Protein AF-A0A7C7JCD6-F1 (afdb_monomer_lite)

Sequence (343 aa):
MKKQLLTSIVITLILSVTLQAQTFTGSYQLTGVNVVYTNIARLTDSPDDSIAQYTLDAHWPSAASSAFSATLAGWAPGDTIAVIATPDILLTPFGLNYVGIDLNLGLNQEDGQMLIPGVEGTSSTYPTTNTEDCSTFAVVAPVTDNADITYSTTSNSYNSDAGTFTWGFGMSQSDVFDWFDAPDDWEDPTASATNYGILTGFFNDDNTGFDEMELIWHAVDGQDSDSGIDAAGLLNRHLGITLAFSDTVTVAALAAQGIPVNVGTYPILGGTGVDLDGDGEPDGVFDTDWGYYFDPVGADGIPFWLQPGADDSPFQFTGHYFTYNGLAAISAIMTAAGDDADG

Secondary structure (DSSP, 8-state):
----------------S--------EEEE------EEEEE-----SGGGGG--SEEEEEES-GGG-SEEEEEEE--TT-EEEEEE--GGGGSHHHHHHHT-B-EEEEETTTTEEEE-EETTEEEEEEEEEEETTEEEEEEEEE-EEEEEEEEEEEEEEETTTTEEEEEEEEES-SSS--BB--S-SSSGGGT-SSEEEEEEEEPTTSSSEEEEEEEEE--SBTTTTBSB-TTS-B--------EEEESSHHHHHHHTT------SSPEET---B-SSSSSS-BTEEEES--EE--SSTTTTS-TTTSTTS--STTTTT-----HHHHHHHHHHHHHHHHHH--

Foldseek 3Di:
DDDDDDPDPPPPPPPPPPPQPPDPFDKDKDFADKDKDFDFAADDDDPLCPVDDQFDKDAPPDPVDGPDIDTLDGHDGGDGDDIDMDDPLRGGNVSCVVQVAIWMWGDDQPVQKIWGDDDVPDFHWDWDWDADPLAIDIDIDGDTWIKGKDWDPQAWDQDPVQQKIKIWIFIGRTPPFWGAGRANHPVCRVVGTQKTKMKMFHADPVNNGGPDIDMDIDDDAWPNRVHQADPVGHRNDGHRDQWAKWFQPVQVVCVVVVNPADRDDWIEGSDLADDPPPPPHHPGIDIHNDGFHDDQQADVRRGCSVPPPPCRDPCPPPSDTPDVVNSVVVSVVVVVVVVVVVD

Radius of gyration: 29.88 Å; chains: 1; bounding box: 89×47×110 Å

Structure (mmCIF, N/CA/C/O backbone):
data_AF-A0A7C7JCD6-F1
#
_entry.id   AF-A0A7C7JCD6-F1
#
loop_
_atom_site.group_PDB
_atom_site.id
_atom_site.type_symbol
_atom_site.label_atom_id
_atom_site.label_alt_id
_atom_site.label_comp_id
_atom_site.label_asym_id
_atom_site.label_entity_id
_atom_site.label_seq_id
_atom_site.pdbx_PDB_ins_code
_atom_site.Cartn_x
_atom_site.Cartn_y
_atom_site.Cartn_z
_atom_site.occupancy
_atom_site.B_iso_or_equiv
_atom_site.auth_seq_id
_atom_site.auth_comp_id
_atom_site.auth_asym_id
_atom_site.auth_atom_id
_atom_site.pdbx_PDB_model_num
ATOM 1 N N . MET A 1 1 ? -45.280 18.282 71.171 1.00 35.81 1 MET A N 1
ATOM 2 C CA . MET A 1 1 ? -45.349 19.635 70.556 1.00 35.81 1 MET A CA 1
ATOM 3 C C . MET A 1 1 ? -43.917 20.154 70.509 1.00 35.81 1 MET A C 1
ATOM 5 O O . MET A 1 1 ? -43.317 20.149 71.564 1.00 35.81 1 MET A O 1
ATOM 9 N N . LYS A 1 2 ? -43.237 20.527 69.424 1.00 32.88 2 LYS A N 1
ATOM 10 C CA . LYS A 1 2 ? -43.504 20.903 68.022 1.00 32.88 2 LYS A CA 1
ATOM 11 C C . LYS A 1 2 ? -42.229 20.492 67.233 1.00 32.88 2 LYS A C 1
ATOM 13 O O . LYS A 1 2 ? -41.147 20.628 67.779 1.00 32.88 2 LYS A O 1
ATOM 18 N N . LYS A 1 3 ? -42.353 19.763 66.119 1.00 31.45 3 LYS A N 1
ATOM 19 C CA . LYS A 1 3 ? -42.295 20.209 64.702 1.00 31.45 3 LYS A CA 1
ATOM 20 C C . LYS A 1 3 ? -40.881 20.346 64.097 1.00 31.45 3 LYS A C 1
ATOM 22 O O . LYS A 1 3 ? -40.150 21.267 64.424 1.00 31.45 3 LYS A O 1
ATOM 27 N N . GLN A 1 4 ? -40.614 19.403 63.187 1.00 37.09 4 GLN A N 1
ATOM 28 C CA . GLN A 1 4 ? -39.935 19.470 61.882 1.00 37.09 4 GLN A CA 1
ATOM 29 C C . GLN A 1 4 ? -39.225 20.770 61.465 1.00 37.09 4 GLN A C 1
ATOM 31 O O . GLN A 1 4 ? -39.855 21.822 61.426 1.00 37.09 4 GLN A O 1
ATOM 36 N N . LEU A 1 5 ? -38.016 20.611 60.910 1.00 28.14 5 LEU A N 1
ATOM 37 C CA . LEU A 1 5 ? -37.738 20.980 59.514 1.00 28.14 5 LEU A CA 1
ATOM 38 C C . LEU A 1 5 ? -36.581 20.110 58.973 1.00 28.14 5 LEU A C 1
ATOM 40 O O . LEU A 1 5 ? -35.416 20.339 59.278 1.00 28.14 5 LEU A O 1
ATOM 44 N N . LEU A 1 6 ? -36.937 19.065 58.216 1.00 34.06 6 LEU A N 1
ATOM 45 C CA . LEU A 1 6 ? -36.031 18.340 57.324 1.00 34.06 6 LEU A CA 1
ATOM 46 C C . LEU A 1 6 ? -35.981 19.150 56.023 1.00 34.06 6 LEU A C 1
ATOM 48 O O . LEU A 1 6 ? -36.966 19.179 55.283 1.00 34.06 6 LEU A O 1
ATOM 52 N N . THR A 1 7 ? -34.868 19.817 55.745 1.00 32.06 7 THR A N 1
ATOM 53 C CA . THR A 1 7 ? -34.638 20.445 54.440 1.00 32.06 7 THR A CA 1
ATOM 54 C C . THR A 1 7 ? -34.140 19.359 53.492 1.00 32.06 7 THR A C 1
ATOM 56 O O . THR A 1 7 ? -32.951 19.065 53.434 1.00 32.06 7 THR A O 1
ATOM 59 N N . SER A 1 8 ? -35.076 18.701 52.807 1.00 28.28 8 SER A N 1
ATOM 60 C CA . SER A 1 8 ? -34.764 17.798 51.698 1.00 28.28 8 SER A CA 1
ATOM 61 C C . SER A 1 8 ? -34.384 18.648 50.488 1.00 28.28 8 SER A C 1
ATOM 63 O O . SER A 1 8 ? -35.243 19.315 49.915 1.00 28.28 8 SER A O 1
ATOM 65 N N . ILE A 1 9 ? -33.105 18.648 50.111 1.00 32.53 9 ILE A N 1
ATOM 66 C CA . ILE A 1 9 ? -32.694 19.069 48.770 1.00 32.53 9 ILE A CA 1
ATOM 67 C C . ILE A 1 9 ? -33.034 17.899 47.851 1.00 32.53 9 ILE A C 1
ATOM 69 O O . ILE A 1 9 ? -32.376 16.862 47.865 1.00 32.53 9 ILE A O 1
ATOM 73 N N . VAL A 1 10 ? -34.115 18.057 47.095 1.00 28.88 10 VAL A N 1
ATOM 74 C CA . VAL A 1 10 ? -34.439 17.187 45.969 1.00 28.88 10 VAL A CA 1
ATOM 75 C C . VAL A 1 10 ? -33.483 17.573 44.841 1.00 28.88 10 VAL A C 1
ATOM 77 O O . VAL A 1 10 ? -33.730 18.536 44.117 1.00 28.88 10 VAL A O 1
ATOM 80 N N . ILE A 1 11 ? -32.367 16.850 44.715 1.00 31.20 11 ILE A N 1
ATOM 81 C CA . ILE A 1 11 ? -31.593 16.831 43.470 1.00 31.20 11 ILE A CA 1
ATOM 82 C C . ILE A 1 11 ? -32.477 16.108 42.458 1.00 31.20 11 ILE A C 1
ATOM 84 O O . ILE A 1 11 ? -32.544 14.882 42.417 1.00 31.20 11 ILE A O 1
ATOM 88 N N . THR A 1 12 ? -33.224 16.890 41.686 1.00 31.23 12 THR A N 1
ATOM 89 C CA . THR A 1 12 ? -33.895 16.400 40.485 1.00 31.23 12 THR A CA 1
ATOM 90 C C . THR A 1 12 ? -32.812 16.332 39.416 1.00 31.23 12 THR A C 1
ATOM 92 O O . THR A 1 12 ? -32.614 17.289 38.672 1.00 31.23 12 THR A O 1
ATOM 95 N N . LEU A 1 13 ? -32.034 15.244 39.405 1.00 32.09 13 LEU A N 1
ATOM 96 C CA . LEU A 1 13 ? -31.211 14.916 38.248 1.00 32.09 13 LEU A CA 1
ATOM 97 C C . LEU A 1 13 ? -32.205 14.537 37.148 1.00 32.09 13 LEU A C 1
ATOM 99 O O . LEU A 1 13 ? -32.815 13.469 37.186 1.00 32.09 13 LEU A O 1
ATOM 103 N N . ILE A 1 14 ? -32.432 15.456 36.216 1.00 32.06 14 ILE A N 1
ATOM 104 C CA . ILE A 1 14 ? -33.118 15.175 34.960 1.00 32.06 14 ILE A CA 1
ATOM 105 C C . ILE A 1 14 ? -32.154 14.289 34.155 1.00 32.06 14 ILE A C 1
ATOM 107 O O . ILE A 1 14 ? -31.385 14.761 33.327 1.00 32.06 14 ILE A O 1
ATOM 111 N N . LEU A 1 15 ? -32.137 12.994 34.482 1.00 35.56 15 LEU A N 1
ATOM 112 C CA . L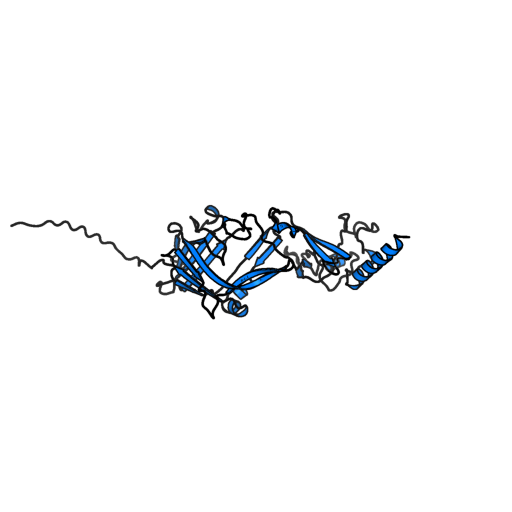EU A 1 15 ? -31.581 11.914 33.666 1.00 35.56 15 LEU A CA 1
ATOM 113 C C . LEU A 1 15 ? -32.546 11.682 32.500 1.00 35.56 15 LEU A C 1
ATOM 115 O O . LEU A 1 15 ? -33.305 10.718 32.468 1.00 35.56 15 LEU A O 1
ATOM 119 N N . SER A 1 16 ? -32.576 12.630 31.570 1.00 32.25 16 SER A N 1
ATOM 120 C CA . SER A 1 16 ? -33.238 12.460 30.278 1.00 32.25 16 SER A CA 1
ATOM 121 C C . SER A 1 16 ? -32.321 12.933 29.158 1.00 32.25 16 SER A C 1
ATOM 123 O O . SER A 1 16 ? -32.699 13.738 28.315 1.00 32.25 16 SER A O 1
ATOM 125 N N . VAL A 1 17 ? -31.098 12.416 29.186 1.00 37.31 17 VAL A N 1
ATOM 126 C CA . VAL A 1 17 ? -30.453 11.918 27.978 1.00 37.31 17 VAL A CA 1
ATOM 127 C C . VAL A 1 17 ? -30.184 10.463 28.317 1.00 37.31 17 VAL A C 1
ATOM 129 O O . VAL A 1 17 ? -29.569 10.169 29.342 1.00 37.31 17 VAL A O 1
ATOM 132 N N . THR A 1 18 ? -30.784 9.554 27.565 1.00 37.88 18 THR A N 1
ATOM 133 C CA . THR A 1 18 ? -30.434 8.138 27.590 1.00 37.88 18 THR A CA 1
ATOM 134 C C . THR A 1 18 ? -28.913 8.033 27.603 1.00 37.88 18 THR A C 1
ATOM 136 O O . THR A 1 18 ? -28.268 8.489 26.664 1.00 37.88 18 THR A O 1
ATOM 139 N N . LEU A 1 19 ? -28.340 7.493 28.681 1.00 42.78 19 LEU A N 1
ATOM 140 C CA . LEU A 1 19 ? -26.968 7.000 28.672 1.00 42.78 19 LEU A CA 1
ATOM 141 C C . LEU A 1 19 ? -26.988 5.828 27.679 1.00 42.78 19 LEU A C 1
ATOM 143 O O . LEU A 1 19 ? -27.248 4.689 28.060 1.00 42.78 19 LEU A O 1
ATOM 147 N N . GLN A 1 20 ? -26.884 6.124 26.383 1.00 52.41 20 GLN A N 1
ATOM 148 C CA . GLN A 1 20 ? -26.597 5.107 25.385 1.00 52.41 20 GLN A CA 1
ATOM 149 C C . GLN A 1 20 ? -25.251 4.526 25.805 1.00 52.41 20 GLN A C 1
ATOM 151 O O . GLN A 1 20 ? -24.334 5.280 26.135 1.00 52.41 20 GLN A O 1
ATOM 156 N N . ALA A 1 21 ? -25.164 3.206 25.927 1.00 50.69 21 ALA A N 1
ATOM 157 C CA . ALA A 1 21 ? -23.901 2.567 26.243 1.00 50.69 21 ALA A CA 1
ATOM 158 C C . ALA A 1 21 ? -22.943 2.868 25.078 1.00 50.69 21 ALA A C 1
ATOM 160 O O . ALA A 1 21 ? -23.084 2.298 24.005 1.00 50.69 21 ALA A O 1
ATOM 161 N N . GLN A 1 22 ? -22.019 3.814 25.272 1.00 71.75 22 GLN A N 1
ATOM 162 C CA . GLN A 1 22 ? -20.979 4.203 24.309 1.00 71.75 22 GLN A CA 1
ATOM 163 C C . GLN A 1 22 ? -19.827 3.193 24.370 1.00 71.75 22 GLN A C 1
ATOM 165 O O . GLN A 1 22 ? -18.671 3.568 24.560 1.00 71.75 22 GLN A O 1
ATOM 170 N N . THR A 1 23 ? -20.176 1.906 24.331 1.00 86.19 23 THR A N 1
ATOM 171 C CA . THR A 1 23 ? -19.213 0.812 24.352 1.00 86.19 23 THR A CA 1
ATOM 172 C C . THR A 1 23 ? -19.111 0.217 22.959 1.00 86.19 23 THR A C 1
ATOM 174 O O . THR A 1 23 ? -20.132 -0.127 22.365 1.00 86.19 23 THR A O 1
ATOM 177 N N . PHE A 1 24 ? -17.893 0.114 22.434 1.00 90.25 24 PHE A N 1
ATOM 178 C CA . PHE A 1 24 ? -17.616 -0.628 21.202 1.00 90.25 24 PHE A CA 1
ATOM 179 C C . PHE A 1 24 ? -17.323 -2.111 21.483 1.00 90.25 24 PHE A C 1
ATOM 181 O O . PHE A 1 24 ? -16.923 -2.848 20.580 1.00 90.25 24 PHE A O 1
ATOM 188 N N . THR A 1 25 ? -17.535 -2.578 22.720 1.00 92.81 25 THR A N 1
ATOM 189 C CA . THR A 1 25 ? -17.421 -3.997 23.067 1.00 92.81 25 THR A CA 1
ATOM 190 C C . THR A 1 25 ? -18.433 -4.827 22.283 1.00 92.81 25 THR A C 1
ATOM 192 O O . THR A 1 25 ? -19.644 -4.615 22.378 1.00 92.81 25 THR A O 1
ATOM 195 N N . GLY A 1 26 ? -17.944 -5.803 21.522 1.00 90.38 26 GLY A N 1
ATOM 196 C CA . GLY A 1 26 ? -18.773 -6.581 20.610 1.00 90.38 26 GLY A CA 1
ATOM 197 C C . GLY A 1 26 ? -17.981 -7.583 19.780 1.00 90.38 26 GLY A C 1
ATOM 198 O O . GLY A 1 26 ? -16.763 -7.698 19.899 1.00 90.38 26 GLY A O 1
ATOM 199 N N . SER A 1 27 ? -18.695 -8.330 18.940 1.00 91.50 27 SER A N 1
ATOM 200 C CA . SER A 1 27 ? -18.109 -9.214 17.930 1.00 91.50 27 SER A CA 1
ATOM 201 C C . SER A 1 27 ? -18.435 -8.674 16.547 1.00 91.50 27 SER A C 1
ATOM 203 O O . SER A 1 27 ? -19.593 -8.357 16.274 1.00 91.50 27 SER A O 1
ATOM 205 N N . TYR A 1 28 ? -17.422 -8.598 15.692 1.00 92.31 28 TYR A N 1
ATOM 206 C CA . TYR A 1 28 ? -17.478 -7.954 14.389 1.00 92.31 28 TYR A CA 1
ATOM 207 C C . TYR A 1 28 ? -17.008 -8.911 13.298 1.00 92.31 28 TYR A C 1
ATOM 209 O O . TYR A 1 28 ? -16.048 -9.663 13.475 1.00 92.31 28 TYR A O 1
ATOM 217 N N . GLN A 1 29 ? -17.694 -8.842 12.162 1.00 93.19 29 GLN A N 1
ATOM 218 C CA . GLN A 1 29 ? -17.322 -9.500 10.917 1.00 93.19 29 GLN A CA 1
ATOM 219 C C . GLN A 1 29 ? -16.907 -8.416 9.927 1.00 93.19 29 GLN A C 1
ATOM 221 O O . GLN A 1 29 ? -17.645 -7.451 9.729 1.00 93.19 29 GLN A O 1
ATOM 226 N N . LEU A 1 30 ? -15.762 -8.597 9.275 1.00 93.88 30 LEU A N 1
ATOM 227 C CA . LEU A 1 30 ? -15.302 -7.693 8.228 1.00 93.88 30 LEU A CA 1
ATOM 228 C C . LEU A 1 30 ? -16.246 -7.746 7.016 1.00 93.88 30 LEU A C 1
ATOM 230 O O . LEU A 1 30 ? -16.499 -8.818 6.462 1.00 93.88 30 LEU A O 1
ATOM 234 N N . THR A 1 31 ? -16.747 -6.585 6.599 1.00 94.56 31 THR A N 1
ATOM 235 C CA . THR A 1 31 ? -17.665 -6.424 5.456 1.00 94.56 31 THR A CA 1
ATOM 236 C C . THR A 1 31 ? -17.034 -5.690 4.275 1.00 94.56 31 THR A C 1
ATOM 238 O O . THR A 1 31 ? -17.525 -5.820 3.153 1.00 94.56 31 THR A O 1
ATOM 241 N N . GLY A 1 32 ? -15.926 -4.986 4.495 1.00 92.88 32 GLY A N 1
ATOM 242 C CA . GLY A 1 32 ? -15.119 -4.356 3.458 1.00 92.88 32 GLY A CA 1
ATOM 243 C C . GLY A 1 32 ? -13.733 -4.006 3.987 1.00 92.88 32 GLY A C 1
ATOM 244 O O . GLY A 1 32 ? -13.563 -3.811 5.188 1.00 92.88 32 GLY A O 1
ATOM 245 N N . VAL A 1 33 ? -12.738 -3.951 3.104 1.00 92.31 33 VAL A N 1
ATOM 246 C CA . VAL A 1 33 ? -11.380 -3.524 3.457 1.00 92.31 33 VAL A CA 1
ATOM 247 C C . VAL A 1 33 ? -10.752 -2.730 2.322 1.00 92.31 33 VAL A C 1
ATOM 249 O O . VAL A 1 33 ? -10.894 -3.087 1.150 1.00 92.31 33 VAL A O 1
ATOM 252 N N . ASN A 1 34 ? -10.043 -1.668 2.690 1.00 91.62 34 ASN A N 1
ATOM 253 C CA . ASN A 1 34 ? -9.131 -0.962 1.809 1.00 91.62 34 ASN A CA 1
ATOM 254 C C . ASN A 1 34 ? -7.785 -0.798 2.512 1.00 91.62 34 ASN A C 1
ATOM 256 O O . ASN A 1 34 ? -7.721 -0.161 3.560 1.00 91.62 34 ASN A O 1
ATOM 260 N N . VAL A 1 35 ? -6.728 -1.374 1.946 1.00 88.25 35 VAL A N 1
ATOM 261 C CA . VAL A 1 35 ? -5.356 -1.183 2.423 1.00 88.25 35 VAL A CA 1
ATOM 262 C C . VAL A 1 35 ? -4.545 -0.552 1.306 1.00 88.25 35 VAL A C 1
ATOM 264 O O . VAL A 1 35 ? -4.528 -1.064 0.185 1.00 88.25 35 VAL A O 1
ATOM 267 N N . VAL A 1 36 ? -3.864 0.547 1.628 1.00 90.06 36 VAL A N 1
ATOM 268 C CA . VAL A 1 36 ? -3.003 1.286 0.704 1.00 90.06 36 VAL A CA 1
ATOM 269 C C . VAL A 1 36 ? -1.584 1.306 1.258 1.00 90.06 36 VAL A C 1
ATOM 271 O O . VAL A 1 36 ? -1.338 1.832 2.339 1.00 90.06 36 VAL A O 1
ATOM 274 N N . TYR A 1 37 ? -0.646 0.760 0.492 1.00 88.12 37 TYR A N 1
ATOM 275 C CA . TYR A 1 37 ? 0.780 0.774 0.779 1.00 88.12 37 TYR A CA 1
ATOM 276 C C . TYR A 1 37 ? 1.467 1.829 -0.084 1.00 88.12 37 TYR A C 1
ATOM 278 O O . TYR A 1 37 ? 1.561 1.678 -1.304 1.00 88.12 37 TYR A O 1
ATOM 286 N N . THR A 1 38 ? 1.988 2.875 0.552 1.00 92.62 38 THR A N 1
ATOM 287 C CA . THR A 1 38 ? 2.867 3.855 -0.097 1.00 92.62 38 THR A CA 1
ATOM 288 C C . THR A 1 38 ? 4.312 3.434 0.123 1.00 92.62 38 THR A C 1
ATOM 290 O O . THR A 1 38 ? 4.854 3.593 1.214 1.00 92.62 38 THR A O 1
ATOM 293 N N . ASN A 1 39 ? 4.944 2.877 -0.907 1.00 90.81 39 ASN A N 1
ATOM 294 C CA . ASN A 1 39 ? 6.301 2.355 -0.802 1.00 90.81 39 ASN A CA 1
ATOM 295 C C . ASN A 1 39 ? 7.311 3.447 -1.144 1.00 90.81 39 ASN A C 1
ATOM 297 O O . ASN A 1 39 ? 7.284 3.996 -2.246 1.00 90.81 39 ASN A O 1
ATOM 301 N N . ILE A 1 40 ? 8.215 3.737 -0.212 1.00 92.12 40 ILE A N 1
ATOM 302 C CA . ILE A 1 40 ? 9.218 4.798 -0.337 1.00 92.12 40 ILE A CA 1
ATOM 303 C C . ILE A 1 40 ? 10.613 4.173 -0.333 1.00 92.12 40 ILE A C 1
ATOM 305 O O . ILE A 1 40 ? 10.913 3.303 0.486 1.00 92.12 40 ILE A O 1
ATOM 309 N N . ALA A 1 41 ? 11.483 4.630 -1.232 1.00 92.75 41 ALA A N 1
ATOM 310 C CA . ALA A 1 41 ? 12.886 4.249 -1.228 1.00 92.75 41 ALA A CA 1
ATOM 311 C C . ALA A 1 41 ? 13.550 4.774 0.050 1.00 92.75 41 ALA A C 1
ATOM 313 O O . ALA A 1 41 ? 13.575 5.978 0.300 1.00 92.75 41 ALA A O 1
ATOM 314 N N . ARG A 1 42 ? 14.111 3.887 0.869 1.00 91.06 42 ARG A N 1
ATOM 315 C CA . ARG A 1 42 ? 14.839 4.264 2.088 1.00 91.06 42 ARG A CA 1
ATOM 316 C C . ARG A 1 42 ? 16.337 4.078 1.918 1.00 91.06 42 ARG A C 1
ATOM 318 O O . ARG A 1 42 ? 16.766 3.322 1.057 1.00 91.06 42 ARG A O 1
ATOM 325 N N . LEU A 1 43 ? 17.120 4.720 2.784 1.00 90.81 43 LEU A N 1
ATOM 326 C CA . LEU A 1 43 ? 18.543 4.413 2.903 1.00 90.81 43 LEU A CA 1
ATOM 327 C C . LEU A 1 43 ? 18.742 2.966 3.373 1.00 90.81 43 LEU A C 1
ATOM 329 O O . LEU A 1 43 ? 17.979 2.449 4.191 1.00 90.81 43 LEU A O 1
ATOM 333 N N . THR A 1 44 ? 19.774 2.325 2.833 1.00 89.31 44 THR A N 1
ATOM 334 C CA . THR A 1 44 ? 20.195 0.981 3.224 1.00 89.31 44 THR A CA 1
ATOM 335 C C . THR A 1 44 ? 21.055 1.066 4.479 1.00 89.31 44 THR A C 1
ATOM 337 O O . THR A 1 44 ? 22.180 1.562 4.405 1.00 89.31 44 THR A O 1
ATOM 340 N N . ASP A 1 45 ? 20.537 0.568 5.595 1.00 89.00 45 ASP A N 1
ATOM 341 C CA . ASP A 1 45 ? 21.161 0.629 6.919 1.00 89.00 45 ASP A CA 1
ATOM 342 C C . ASP A 1 45 ? 21.069 -0.711 7.686 1.00 89.00 45 ASP A C 1
ATOM 344 O O . ASP A 1 45 ? 21.806 -0.907 8.655 1.00 89.00 45 ASP A O 1
ATOM 348 N N . SER A 1 46 ? 20.212 -1.649 7.258 1.00 89.50 46 SER A N 1
ATOM 349 C CA . SER A 1 46 ? 20.035 -2.971 7.877 1.00 89.50 46 SER A CA 1
ATOM 350 C C . SER A 1 46 ? 20.954 -4.020 7.229 1.00 89.50 46 SER A C 1
ATOM 352 O O . SER A 1 46 ? 21.238 -3.940 6.031 1.00 89.50 46 SER A O 1
ATOM 354 N N . PRO A 1 47 ? 21.414 -5.050 7.969 1.00 88.00 47 PRO A N 1
ATOM 355 C CA . PRO A 1 47 ? 22.105 -6.202 7.383 1.00 88.00 47 PRO A CA 1
ATOM 356 C C . PRO A 1 47 ? 21.327 -6.898 6.254 1.00 88.00 47 PRO A C 1
ATOM 358 O O . PRO A 1 47 ? 21.952 -7.481 5.364 1.00 88.00 47 PRO A O 1
ATOM 361 N N . ASP A 1 48 ? 19.994 -6.817 6.278 1.00 85.94 48 ASP A N 1
ATOM 362 C CA . ASP A 1 48 ? 19.118 -7.432 5.277 1.00 85.94 48 ASP A CA 1
ATOM 363 C C . ASP A 1 48 ? 19.221 -6.728 3.907 1.00 85.94 48 ASP A C 1
ATOM 365 O O . ASP A 1 48 ? 19.004 -7.352 2.870 1.00 85.94 48 ASP A O 1
ATOM 369 N N . ASP A 1 49 ? 19.727 -5.488 3.864 1.00 88.88 49 ASP A N 1
ATOM 370 C CA . ASP A 1 49 ? 19.846 -4.666 2.648 1.00 88.88 49 ASP A CA 1
ATOM 371 C C . ASP A 1 49 ? 20.876 -5.165 1.623 1.00 88.88 49 ASP A C 1
ATOM 373 O O . ASP A 1 49 ? 21.086 -4.545 0.582 1.00 88.88 49 ASP A O 1
ATOM 377 N N . SER A 1 50 ? 21.521 -6.304 1.877 1.00 86.81 50 SER A N 1
ATOM 378 C CA . SER A 1 50 ? 22.480 -6.920 0.951 1.00 86.81 50 SER A CA 1
ATOM 379 C C . SER A 1 50 ? 21.904 -7.249 -0.435 1.00 86.81 50 SER A C 1
ATOM 381 O O . SER A 1 50 ? 22.671 -7.382 -1.389 1.00 86.81 50 SER A O 1
ATOM 383 N N . ILE A 1 51 ? 20.576 -7.371 -0.544 1.00 82.00 51 ILE A N 1
ATOM 384 C CA . ILE A 1 51 ? 19.848 -7.634 -1.795 1.00 82.00 51 ILE A CA 1
ATOM 385 C C . ILE A 1 51 ? 19.122 -6.400 -2.346 1.00 82.00 51 ILE A C 1
ATOM 387 O O . ILE A 1 51 ? 18.473 -6.490 -3.387 1.00 82.00 51 ILE A O 1
ATOM 391 N N . ALA A 1 52 ? 19.207 -5.258 -1.659 1.00 85.00 52 ALA A N 1
ATOM 392 C CA . ALA A 1 52 ? 18.500 -4.047 -2.044 1.00 85.00 52 ALA A CA 1
ATOM 393 C C . ALA A 1 52 ? 19.185 -3.344 -3.226 1.00 85.00 52 ALA A C 1
ATOM 395 O O . ALA A 1 52 ? 20.411 -3.237 -3.298 1.00 85.00 52 ALA A O 1
ATOM 396 N N . GLN A 1 53 ? 18.369 -2.804 -4.129 1.00 87.44 53 GLN A N 1
ATOM 397 C CA . GLN A 1 53 ? 18.803 -1.934 -5.217 1.00 87.44 53 GLN A CA 1
ATOM 398 C C . GLN A 1 53 ? 17.810 -0.788 -5.407 1.00 87.44 53 GLN A C 1
ATOM 400 O O . GLN A 1 53 ? 16.626 -0.919 -5.111 1.00 87.44 53 GLN A O 1
ATOM 405 N N . TYR A 1 54 ? 18.308 0.334 -5.920 1.00 90.25 54 TYR A N 1
ATOM 406 C CA . TYR A 1 54 ? 17.521 1.543 -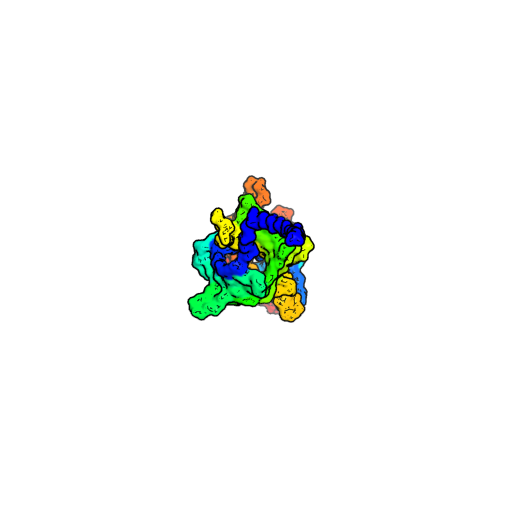6.176 1.00 90.25 54 TYR A CA 1
ATOM 407 C C . TYR A 1 54 ? 17.059 1.658 -7.631 1.00 90.25 54 TYR A C 1
ATOM 409 O O . TYR A 1 54 ? 16.594 2.716 -8.047 1.00 90.25 54 TYR A O 1
ATOM 417 N N . THR A 1 55 ? 17.232 0.600 -8.419 1.00 89.00 55 THR A N 1
ATOM 418 C CA . THR A 1 55 ? 16.944 0.569 -9.851 1.00 89.00 55 THR A CA 1
ATOM 419 C C . THR A 1 55 ? 16.016 -0.583 -10.190 1.00 89.00 55 THR A C 1
ATOM 421 O O . THR A 1 55 ? 16.081 -1.658 -9.593 1.00 89.00 55 THR A O 1
ATOM 424 N N . LEU A 1 56 ? 15.143 -0.348 -11.166 1.00 86.56 56 LEU A N 1
ATOM 425 C CA . LEU A 1 56 ? 14.416 -1.400 -11.859 1.00 86.56 56 LEU A CA 1
ATOM 426 C C . LEU A 1 56 ? 15.177 -1.720 -13.136 1.00 86.56 56 LEU A C 1
ATOM 428 O O . LEU A 1 56 ? 15.231 -0.891 -14.044 1.00 86.56 56 LEU A O 1
ATOM 432 N N . ASP A 1 57 ? 15.737 -2.920 -13.206 1.00 84.62 57 ASP A N 1
ATOM 433 C CA . ASP A 1 57 ? 16.567 -3.351 -14.322 1.00 84.62 57 ASP A CA 1
ATOM 434 C C . ASP A 1 57 ? 15.878 -4.460 -15.125 1.00 84.62 57 ASP A C 1
ATOM 436 O O . ASP A 1 57 ? 15.409 -5.465 -14.588 1.00 84.62 57 ASP A O 1
ATOM 440 N N . ALA A 1 58 ? 15.836 -4.293 -16.445 1.00 81.25 58 ALA A N 1
ATOM 441 C CA . ALA A 1 58 ? 15.467 -5.347 -17.377 1.00 81.25 58 ALA A CA 1
ATOM 442 C C . ALA A 1 58 ? 16.686 -6.223 -17.659 1.00 81.25 58 ALA A C 1
ATOM 444 O O . ALA A 1 58 ? 17.746 -5.710 -18.014 1.00 81.25 58 ALA A O 1
ATOM 445 N N . HIS A 1 59 ? 16.518 -7.544 -17.584 1.00 79.12 59 HIS A N 1
ATOM 446 C CA . HIS A 1 59 ? 17.569 -8.513 -17.887 1.00 79.12 59 HIS A CA 1
ATOM 447 C C . HIS A 1 59 ? 17.118 -9.518 -18.943 1.00 79.12 59 HIS A C 1
ATOM 449 O O . HIS A 1 59 ? 15.990 -10.010 -18.914 1.00 79.12 59 HIS A O 1
ATOM 455 N N . TRP A 1 60 ? 18.029 -9.900 -19.836 1.00 73.69 60 TRP A N 1
ATOM 456 C CA . TRP A 1 60 ? 17.801 -10.958 -20.815 1.00 73.69 60 TRP A CA 1
ATOM 457 C C . TRP A 1 60 ? 19.012 -11.890 -20.933 1.00 73.69 60 TRP A C 1
ATOM 459 O O . TRP A 1 60 ? 20.139 -11.402 -20.941 1.00 73.69 60 TRP A O 1
ATOM 469 N N . PRO A 1 61 ? 18.825 -13.214 -21.107 1.00 68.06 61 PRO A N 1
ATOM 470 C CA . PRO A 1 61 ? 17.546 -13.932 -21.089 1.00 68.06 61 PRO A CA 1
ATOM 471 C C . PRO A 1 61 ? 16.974 -14.090 -19.676 1.00 68.06 61 PRO A C 1
ATOM 473 O O . PRO A 1 61 ? 15.821 -14.476 -19.527 1.00 68.06 61 PRO A O 1
ATOM 476 N N . SER A 1 62 ? 17.782 -13.830 -18.648 1.00 72.50 62 SER A N 1
ATOM 477 C CA . SER A 1 62 ? 17.391 -13.877 -17.240 1.00 72.50 62 SER A CA 1
ATOM 478 C C . SER A 1 62 ? 18.336 -13.012 -16.410 1.00 72.50 62 SER A C 1
ATOM 480 O O . SER A 1 62 ? 19.473 -12.789 -16.826 1.00 72.50 62 SER A O 1
ATOM 482 N N . ALA A 1 63 ? 17.917 -12.604 -15.212 1.00 76.88 63 ALA A N 1
ATOM 483 C CA . ALA A 1 63 ? 18.782 -11.894 -14.266 1.00 76.88 63 ALA A CA 1
ATOM 484 C C . ALA A 1 63 ? 20.027 -12.716 -13.867 1.00 76.88 63 ALA A C 1
ATOM 486 O O . ALA A 1 63 ? 21.133 -12.190 -13.808 1.00 76.88 63 ALA A O 1
ATOM 487 N N . ALA A 1 64 ? 19.879 -14.034 -13.680 1.00 78.94 64 ALA A N 1
ATOM 488 C CA . ALA A 1 64 ? 20.966 -14.916 -13.238 1.00 78.94 64 ALA A CA 1
ATOM 489 C C . ALA A 1 64 ? 22.076 -15.136 -14.286 1.00 78.94 64 ALA A C 1
ATOM 491 O O . ALA A 1 64 ? 23.198 -15.498 -13.937 1.00 78.94 64 ALA A O 1
ATOM 492 N N . SER A 1 65 ? 21.767 -14.967 -15.573 1.00 80.75 65 SER A N 1
ATOM 493 C CA . SER A 1 65 ? 22.708 -15.179 -16.683 1.00 80.75 65 SER A CA 1
ATOM 494 C C . SER A 1 65 ? 22.508 -14.129 -17.772 1.00 80.75 65 SER A C 1
ATOM 496 O O . SER A 1 65 ? 22.333 -14.451 -18.946 1.00 80.75 65 SER A O 1
ATOM 498 N N . SER A 1 66 ? 22.478 -12.862 -17.358 1.00 79.62 66 SER A N 1
ATOM 499 C CA . SER A 1 66 ? 22.157 -11.755 -18.252 1.00 79.62 66 SER A CA 1
ATOM 500 C C . SER A 1 66 ? 23.241 -11.546 -19.313 1.00 79.62 66 SER A C 1
ATOM 502 O O . SER A 1 66 ? 24.406 -11.310 -18.997 1.00 79.62 66 SER A O 1
ATOM 504 N N . ALA A 1 67 ? 22.845 -11.612 -20.581 1.00 73.62 67 ALA A N 1
ATOM 505 C CA . ALA A 1 67 ? 23.625 -11.166 -21.730 1.00 73.62 67 ALA A CA 1
ATOM 506 C C . ALA A 1 67 ? 23.313 -9.706 -22.111 1.00 73.62 67 ALA A C 1
ATOM 508 O O . ALA A 1 67 ? 24.099 -9.080 -22.820 1.00 73.62 67 ALA A O 1
ATOM 509 N N . PHE A 1 68 ? 22.178 -9.169 -21.655 1.00 74.38 68 PHE A N 1
ATOM 510 C CA . PHE A 1 68 ? 21.793 -7.771 -21.824 1.00 74.38 68 PHE A CA 1
ATOM 511 C C . PHE A 1 68 ? 21.038 -7.286 -20.590 1.00 74.38 68 PHE A C 1
ATOM 513 O O . PHE A 1 68 ? 20.054 -7.907 -20.190 1.00 74.38 68 PHE A O 1
ATOM 520 N N . SER A 1 69 ? 21.472 -6.156 -20.036 1.00 78.94 69 SER A N 1
ATOM 521 C CA . SER A 1 69 ? 20.815 -5.498 -18.911 1.00 78.94 69 SER A CA 1
ATOM 522 C C . SER A 1 69 ? 20.614 -4.018 -19.219 1.00 78.94 69 SER A C 1
ATOM 524 O O . SER A 1 69 ? 21.525 -3.393 -19.765 1.00 78.94 69 SER A O 1
ATOM 526 N N . ALA A 1 70 ? 19.467 -3.459 -18.844 1.00 79.25 70 ALA A N 1
ATOM 527 C CA . ALA A 1 70 ? 19.195 -2.030 -18.961 1.00 79.25 70 ALA A CA 1
ATOM 528 C C . ALA A 1 70 ? 18.339 -1.535 -17.796 1.00 79.25 70 ALA A C 1
ATOM 530 O O . ALA A 1 70 ? 17.343 -2.166 -17.451 1.00 79.25 70 ALA A O 1
ATOM 531 N N . THR A 1 71 ? 18.699 -0.383 -17.240 1.00 84.56 71 THR A N 1
ATOM 532 C CA . THR A 1 71 ? 17.902 0.287 -16.212 1.00 84.56 71 THR A CA 1
ATOM 533 C C . THR A 1 71 ? 16.686 0.952 -16.843 1.00 84.56 71 THR A C 1
ATOM 535 O O . THR A 1 71 ? 16.822 1.755 -17.765 1.00 84.56 71 THR A O 1
ATOM 538 N N . LEU A 1 72 ? 15.500 0.598 -16.351 1.00 82.00 72 LEU A N 1
ATOM 539 C CA . LEU A 1 72 ? 14.206 1.134 -16.775 1.00 82.00 72 LEU A CA 1
ATOM 540 C C . LEU A 1 72 ? 13.747 2.294 -15.887 1.00 82.00 72 LEU A C 1
ATOM 542 O O . LEU A 1 72 ? 13.134 3.236 -16.377 1.00 82.00 72 LEU A O 1
ATOM 546 N N . ALA A 1 73 ? 14.037 2.225 -14.587 1.00 83.69 73 ALA A N 1
ATOM 547 C CA . ALA A 1 73 ? 13.698 3.262 -13.617 1.00 83.69 73 ALA A CA 1
ATOM 548 C C . ALA A 1 73 ? 14.710 3.279 -12.467 1.00 83.69 73 ALA A C 1
ATOM 550 O O . ALA A 1 73 ? 15.418 2.297 -12.233 1.00 83.69 73 ALA A O 1
ATOM 551 N N . GLY A 1 74 ? 14.770 4.392 -11.738 1.00 88.31 74 GLY A N 1
ATOM 552 C CA . GLY A 1 74 ? 15.594 4.519 -10.545 1.00 88.31 74 GLY A CA 1
ATOM 553 C C . GLY A 1 74 ? 14.993 5.496 -9.544 1.00 88.31 74 GLY A C 1
ATOM 554 O O . GLY A 1 74 ? 14.296 6.430 -9.935 1.00 88.31 74 GLY A O 1
ATOM 555 N N . TRP A 1 75 ? 15.285 5.271 -8.266 1.00 91.25 75 TRP A N 1
ATOM 556 C CA . TRP A 1 75 ? 14.724 6.019 -7.143 1.00 91.25 75 TRP A CA 1
ATOM 557 C C . TRP A 1 75 ? 15.826 6.478 -6.198 1.00 91.25 75 TRP A C 1
ATOM 559 O O . TRP A 1 75 ? 16.674 5.692 -5.778 1.00 91.25 75 TRP A O 1
ATOM 569 N N . ALA A 1 76 ? 15.820 7.753 -5.830 1.00 93.44 76 ALA A N 1
ATOM 570 C CA . ALA A 1 76 ? 16.636 8.238 -4.730 1.00 93.44 76 ALA A CA 1
ATOM 571 C C . ALA A 1 76 ? 15.945 7.938 -3.387 1.00 93.44 76 ALA A C 1
ATOM 573 O O . ALA A 1 76 ? 14.717 7.853 -3.328 1.00 93.44 76 ALA A O 1
ATOM 574 N N . PRO A 1 77 ? 16.697 7.821 -2.278 1.00 93.50 77 PRO A N 1
ATOM 575 C CA . PRO A 1 77 ? 16.092 7.758 -0.954 1.00 93.50 77 PRO A CA 1
ATOM 576 C C . PRO A 1 77 ? 15.137 8.940 -0.713 1.00 93.50 77 PRO A C 1
ATOM 578 O O . PRO A 1 77 ? 15.531 10.099 -0.855 1.00 93.50 77 PRO A O 1
ATOM 581 N N . GLY A 1 78 ? 13.898 8.637 -0.331 1.00 92.12 78 GLY A N 1
ATOM 582 C CA . GLY A 1 78 ? 12.782 9.571 -0.179 1.00 92.12 78 GLY A CA 1
ATOM 583 C C . GLY A 1 78 ? 11.776 9.544 -1.333 1.00 92.12 78 GLY A C 1
ATOM 584 O O . GLY A 1 78 ? 10.652 10.010 -1.149 1.00 92.12 78 GLY A O 1
ATOM 585 N N . ASP A 1 79 ? 12.131 8.975 -2.488 1.00 93.31 79 ASP A N 1
ATOM 586 C CA . ASP A 1 79 ? 11.220 8.881 -3.628 1.00 93.31 79 ASP A CA 1
ATOM 587 C C . ASP A 1 79 ? 10.148 7.810 -3.395 1.00 93.31 79 ASP A C 1
ATOM 589 O O . ASP A 1 79 ? 10.411 6.738 -2.844 1.00 93.31 79 ASP A O 1
ATOM 593 N N . THR A 1 80 ? 8.925 8.084 -3.853 1.00 92.19 80 THR A N 1
ATOM 594 C CA . THR A 1 80 ? 7.860 7.074 -3.894 1.00 92.19 80 THR A CA 1
ATOM 595 C C . THR A 1 80 ? 8.125 6.118 -5.051 1.00 92.19 80 THR A C 1
ATOM 597 O O . THR A 1 80 ? 8.234 6.541 -6.200 1.00 92.19 80 THR A O 1
ATOM 600 N N . ILE A 1 81 ? 8.221 4.829 -4.738 1.00 88.31 81 ILE A N 1
ATOM 601 C CA . ILE A 1 81 ? 8.469 3.767 -5.711 1.00 88.31 81 ILE A CA 1
ATOM 602 C C . ILE A 1 81 ? 7.153 3.309 -6.342 1.00 88.31 81 ILE A C 1
ATOM 604 O O . ILE A 1 81 ? 7.024 3.279 -7.563 1.00 88.31 81 ILE A O 1
ATOM 608 N N . ALA A 1 82 ? 6.176 2.956 -5.502 1.00 84.94 82 ALA A N 1
ATOM 609 C CA . ALA A 1 82 ? 4.872 2.461 -5.926 1.00 84.94 82 ALA A CA 1
ATOM 610 C C . ALA A 1 82 ? 3.817 2.693 -4.839 1.00 84.94 82 ALA A C 1
ATOM 612 O O . ALA A 1 82 ? 4.100 2.547 -3.645 1.00 84.94 82 ALA A O 1
ATOM 613 N N . VAL A 1 83 ? 2.586 2.981 -5.260 1.00 86.69 83 VAL A N 1
ATOM 614 C CA . VAL A 1 83 ? 1.406 2.986 -4.389 1.00 86.69 83 VAL A CA 1
ATOM 615 C C . VAL A 1 83 ? 0.551 1.783 -4.758 1.00 86.69 83 VAL A C 1
ATOM 617 O O . VAL A 1 83 ? 0.043 1.700 -5.873 1.00 86.69 83 VAL A O 1
ATOM 620 N N . ILE A 1 84 ? 0.421 0.835 -3.833 1.00 83.00 84 ILE A N 1
ATOM 621 C CA . ILE A 1 84 ? -0.313 -0.414 -4.048 1.00 83.00 84 ILE A CA 1
ATOM 622 C C . ILE A 1 84 ? -1.548 -0.384 -3.162 1.00 83.00 84 ILE A C 1
ATOM 624 O O . ILE A 1 84 ? -1.428 -0.313 -1.943 1.00 83.00 84 ILE A O 1
ATOM 628 N N . ALA A 1 85 ? -2.728 -0.457 -3.767 1.00 84.75 85 ALA A N 1
ATOM 629 C CA . ALA A 1 85 ? -3.995 -0.491 -3.051 1.00 84.75 85 ALA A CA 1
ATOM 630 C C . ALA A 1 85 ? -4.744 -1.795 -3.327 1.00 84.75 85 ALA A C 1
ATOM 632 O O . ALA A 1 85 ? -4.684 -2.348 -4.430 1.00 84.75 85 ALA A O 1
ATOM 633 N N . THR A 1 86 ? -5.485 -2.278 -2.335 1.00 85.06 86 THR A N 1
ATOM 634 C CA . THR A 1 86 ? -6.469 -3.343 -2.552 1.00 85.06 86 THR A CA 1
ATOM 635 C C . THR A 1 86 ? -7.543 -2.897 -3.553 1.00 85.06 86 THR A C 1
ATOM 637 O O . THR A 1 86 ? -7.962 -1.742 -3.508 1.00 85.06 86 THR A O 1
ATOM 640 N N . PRO A 1 87 ? -8.041 -3.788 -4.426 1.00 86.44 87 PRO A N 1
ATOM 641 C CA . PRO A 1 87 ? -9.048 -3.418 -5.416 1.00 86.44 87 PRO A CA 1
ATOM 642 C C . PRO A 1 87 ? -10.418 -3.151 -4.776 1.00 86.44 87 PRO A C 1
ATOM 644 O O . PRO A 1 87 ? -10.828 -3.876 -3.869 1.00 86.44 87 PRO A O 1
ATOM 647 N N . ASP A 1 88 ? -11.183 -2.211 -5.343 1.00 91.31 88 ASP A N 1
ATOM 648 C CA . ASP A 1 88 ? -12.512 -1.782 -4.862 1.00 91.31 88 ASP A CA 1
ATOM 649 C C . ASP A 1 88 ? -13.520 -2.919 -4.652 1.00 91.31 88 ASP A C 1
ATOM 651 O O . ASP A 1 88 ? -14.452 -2.798 -3.860 1.00 91.31 88 ASP A O 1
ATOM 655 N N . ILE A 1 89 ? -13.354 -4.054 -5.340 1.00 88.81 89 ILE A N 1
ATOM 656 C CA . ILE A 1 89 ? -14.211 -5.228 -5.131 1.00 88.81 89 ILE A CA 1
ATOM 657 C C . ILE A 1 89 ? -14.184 -5.696 -3.663 1.00 88.81 89 ILE A C 1
ATOM 659 O O . ILE A 1 89 ? -15.204 -6.182 -3.169 1.00 88.81 89 ILE A O 1
ATOM 663 N N . LEU A 1 90 ? -13.066 -5.491 -2.952 1.00 90.31 90 LEU A N 1
ATOM 664 C CA . LEU A 1 90 ? -12.889 -5.851 -1.540 1.00 90.31 90 LEU A CA 1
ATOM 665 C C . LEU A 1 90 ? -13.608 -4.912 -0.562 1.00 90.31 90 LEU A C 1
ATOM 667 O O . LEU A 1 90 ? -13.693 -5.232 0.619 1.00 90.31 90 LEU A O 1
ATOM 671 N N . LEU A 1 91 ? -14.219 -3.824 -1.035 1.00 93.69 91 LEU A N 1
ATOM 672 C CA . LEU A 1 91 ? -15.117 -2.976 -0.237 1.00 93.69 91 LEU A CA 1
ATOM 673 C C . LEU A 1 91 ? -16.503 -3.609 -0.021 1.00 93.69 91 LEU A C 1
ATOM 675 O O . LEU A 1 91 ? -17.418 -2.958 0.476 1.00 93.69 91 LEU A O 1
ATOM 679 N N . THR A 1 92 ? -16.701 -4.858 -0.452 1.00 92.31 92 THR A N 1
ATOM 680 C CA . THR A 1 92 ? -17.987 -5.553 -0.362 1.00 92.31 92 THR A CA 1
ATOM 681 C C . THR A 1 92 ? -17.817 -6.964 0.197 1.00 92.31 92 THR A C 1
ATOM 683 O O . THR A 1 92 ? -16.846 -7.644 -0.154 1.00 92.31 92 THR A O 1
ATOM 686 N N . PRO A 1 93 ? -18.815 -7.501 0.928 1.00 93.00 93 PRO A N 1
ATOM 687 C CA . PRO A 1 93 ? -18.754 -8.875 1.430 1.00 93.00 93 PRO A CA 1
ATOM 688 C C . PRO A 1 93 ? -18.621 -9.918 0.310 1.00 93.00 93 PRO A C 1
ATOM 690 O O . PRO A 1 93 ? -18.029 -10.979 0.492 1.00 93.00 93 PRO A O 1
ATOM 693 N N . PHE A 1 94 ? -19.168 -9.616 -0.874 1.00 92.50 94 PHE A N 1
ATOM 694 C CA . PHE A 1 94 ? -19.037 -10.473 -2.049 1.00 92.50 94 PHE A CA 1
ATOM 695 C C . PHE A 1 94 ? -17.580 -10.592 -2.508 1.00 92.50 94 PHE A C 1
ATOM 697 O O . PHE A 1 94 ? -17.116 -11.706 -2.752 1.00 92.50 94 PHE A O 1
ATOM 704 N N . GLY A 1 95 ? -16.867 -9.469 -2.622 1.00 91.00 95 GLY A N 1
ATOM 705 C CA . GLY A 1 95 ? -15.469 -9.472 -3.040 1.00 91.00 95 GLY A CA 1
ATOM 706 C C . GLY A 1 95 ? -14.555 -10.135 -2.026 1.00 91.00 95 GLY A C 1
ATOM 707 O O . GLY A 1 95 ? -13.722 -10.942 -2.430 1.00 91.00 95 GLY A O 1
ATOM 708 N N . LEU A 1 96 ? -14.771 -9.876 -0.731 1.00 90.31 96 LEU A N 1
ATOM 709 C CA . LEU A 1 96 ? -14.040 -10.545 0.350 1.00 90.31 96 LEU A CA 1
ATOM 710 C C . LEU A 1 96 ? -14.156 -12.071 0.237 1.00 90.31 96 LEU A C 1
ATOM 712 O O . LEU A 1 96 ? -13.146 -12.764 0.137 1.00 90.31 96 LEU A O 1
ATOM 716 N N . ASN A 1 97 ? -15.382 -12.589 0.119 1.00 90.94 97 ASN A N 1
ATOM 717 C CA . ASN A 1 97 ? -15.620 -14.025 -0.033 1.00 90.94 97 ASN A CA 1
ATOM 718 C C . ASN A 1 97 ? -15.043 -14.592 -1.346 1.00 90.94 97 ASN A C 1
ATOM 720 O O . ASN A 1 97 ? -14.571 -15.726 -1.376 1.00 90.94 97 ASN A O 1
ATOM 724 N N . TYR A 1 98 ? -15.047 -13.815 -2.437 1.00 89.88 98 TYR A N 1
ATOM 725 C CA . TYR A 1 98 ? -14.480 -14.245 -3.722 1.00 89.88 98 TYR A CA 1
ATOM 726 C C . TYR A 1 98 ? -12.971 -14.516 -3.640 1.00 89.88 98 TYR A C 1
ATOM 728 O O . TYR A 1 98 ? -12.491 -15.467 -4.258 1.00 89.88 98 TYR A O 1
ATOM 736 N N . VAL A 1 99 ? -12.235 -13.712 -2.867 1.00 88.69 99 VAL A N 1
ATOM 737 C CA . VAL A 1 99 ? -10.787 -13.890 -2.652 1.00 88.69 99 VAL A CA 1
ATOM 738 C C . VAL A 1 99 ? -10.453 -14.694 -1.390 1.00 88.69 99 VAL A C 1
ATOM 740 O O . VAL A 1 99 ? -9.281 -14.927 -1.108 1.00 88.69 99 VAL A O 1
ATOM 743 N N . GLY A 1 100 ? -11.471 -15.143 -0.649 1.00 89.12 100 GLY A N 1
ATOM 744 C CA . GLY A 1 100 ? -11.317 -15.957 0.554 1.00 89.12 100 GLY A CA 1
ATOM 745 C C . GLY A 1 100 ? -10.875 -15.184 1.797 1.00 89.12 100 GLY A C 1
ATOM 746 O O . GLY A 1 100 ? -10.273 -15.797 2.669 1.00 89.12 100 GLY A O 1
ATOM 747 N N . ILE A 1 101 ? -11.149 -13.876 1.871 1.00 90.44 101 ILE A N 1
ATOM 748 C CA . ILE A 1 101 ? -10.993 -13.078 3.094 1.00 90.44 101 ILE A CA 1
ATOM 749 C C . ILE A 1 101 ? -12.246 -13.253 3.955 1.00 90.44 101 ILE A C 1
ATOM 751 O O . ILE A 1 101 ? -13.366 -12.994 3.512 1.00 90.44 101 ILE A O 1
ATOM 755 N N . ASP A 1 102 ? -12.034 -13.654 5.200 1.00 91.12 102 ASP A N 1
ATOM 756 C CA . ASP A 1 102 ? -13.054 -13.835 6.226 1.00 91.12 102 ASP A CA 1
ATOM 757 C C . ASP A 1 102 ? -12.438 -13.494 7.584 1.00 91.12 102 ASP A C 1
ATOM 759 O O . ASP A 1 102 ? -11.788 -14.335 8.195 1.00 91.12 102 ASP A O 1
ATOM 763 N N . LEU A 1 103 ? -12.592 -12.253 8.043 1.00 91.31 103 LEU A N 1
ATOM 764 C CA . LEU A 1 103 ? -12.056 -11.804 9.325 1.00 91.31 103 LEU A CA 1
ATOM 765 C C . LEU A 1 103 ? -13.184 -11.614 10.338 1.00 91.31 103 LEU A C 1
ATOM 767 O O . LEU A 1 103 ? -14.050 -10.755 10.168 1.00 91.31 103 LEU A O 1
ATOM 771 N N . ASN A 1 104 ? -13.104 -12.378 11.426 1.00 91.12 104 ASN A N 1
ATOM 772 C CA . ASN A 1 104 ? -13.906 -12.194 12.628 1.00 91.12 104 ASN A CA 1
ATOM 773 C C . ASN A 1 104 ? -13.019 -11.742 13.786 1.00 91.12 104 ASN A C 1
ATOM 775 O O . ASN A 1 104 ? -11.981 -12.364 14.040 1.00 91.12 104 ASN A O 1
ATOM 779 N N . LEU A 1 105 ? -13.457 -10.715 14.513 1.00 92.06 105 LEU A N 1
ATOM 780 C CA . LEU A 1 105 ? -12.773 -10.225 15.707 1.00 92.06 105 LEU A CA 1
ATOM 781 C C . LEU A 1 105 ? -13.756 -9.841 16.813 1.00 92.06 105 LEU A C 1
ATOM 783 O O . LEU A 1 105 ? -14.914 -9.506 16.563 1.00 92.06 105 LEU A O 1
ATOM 787 N N . GLY A 1 106 ? -13.291 -9.896 18.055 1.00 92.38 106 GLY A N 1
ATOM 788 C CA . GLY A 1 106 ? -13.974 -9.333 19.213 1.00 92.38 106 GLY A CA 1
ATOM 789 C C . GLY A 1 106 ? -13.216 -8.124 19.737 1.00 92.38 106 GLY A C 1
ATOM 790 O O . GLY A 1 106 ? -12.001 -8.202 19.890 1.00 92.38 106 GLY A O 1
ATOM 791 N N . LEU A 1 107 ? -13.929 -7.044 20.047 1.00 94.06 107 LEU A N 1
ATOM 792 C CA . LEU A 1 107 ? -13.391 -5.910 20.800 1.00 94.06 107 LEU A CA 1
ATOM 793 C C . LEU A 1 107 ? -13.940 -5.942 22.220 1.00 94.06 107 LEU A C 1
ATOM 795 O O . LEU A 1 107 ? -15.121 -6.231 22.428 1.00 94.06 107 LEU A O 1
ATOM 799 N N . ASN A 1 108 ? -13.091 -5.610 23.184 1.00 93.56 108 ASN A N 1
ATOM 800 C CA . ASN A 1 108 ? -13.459 -5.446 24.578 1.00 93.56 108 ASN A CA 1
ATOM 801 C C . ASN A 1 108 ? -12.840 -4.154 25.112 1.00 93.56 108 ASN A C 1
ATOM 803 O O . ASN A 1 108 ? -11.652 -4.090 25.425 1.00 93.56 108 ASN A O 1
ATOM 807 N N . GLN A 1 109 ? -13.667 -3.118 25.190 1.00 91.62 109 GLN A N 1
ATOM 808 C CA . GLN A 1 109 ? -13.283 -1.792 25.650 1.00 91.62 109 GLN A CA 1
ATOM 809 C C . GLN A 1 109 ? -12.926 -1.771 27.139 1.00 91.62 109 GLN A C 1
ATOM 811 O O . GLN A 1 109 ? -12.082 -0.977 27.557 1.00 91.62 109 GLN A O 1
ATOM 816 N N . GLU A 1 110 ? -13.584 -2.598 27.952 1.00 90.56 110 GLU A N 1
ATOM 817 C CA . GLU A 1 110 ? -13.387 -2.621 29.400 1.00 90.56 110 GLU A CA 1
ATOM 818 C C . GLU A 1 110 ? -12.067 -3.291 29.793 1.00 90.56 110 GLU A C 1
ATOM 820 O O . GLU A 1 110 ? -11.376 -2.795 30.687 1.00 90.56 110 GLU A O 1
ATOM 825 N N . ASP A 1 111 ? -11.717 -4.386 29.116 1.00 91.94 111 ASP A N 1
ATOM 826 C CA . ASP A 1 111 ? -10.467 -5.117 29.341 1.00 91.94 111 ASP A CA 1
ATOM 827 C C . ASP A 1 111 ? -9.309 -4.588 28.476 1.00 91.94 111 ASP A C 1
ATOM 829 O O . ASP A 1 111 ? -8.155 -4.913 28.745 1.00 91.94 111 ASP A O 1
ATOM 833 N N . GLY A 1 112 ? -9.599 -3.751 27.471 1.00 94.81 112 GLY A N 1
ATOM 834 C CA . GLY A 1 112 ? -8.599 -3.172 26.574 1.00 94.81 112 GLY A CA 1
ATOM 835 C C . GLY A 1 112 ? -7.990 -4.201 25.625 1.00 94.81 112 GLY A C 1
ATOM 836 O O . GLY A 1 112 ? -6.788 -4.167 25.389 1.00 94.81 112 GLY A O 1
ATOM 837 N N . GLN A 1 113 ? -8.800 -5.127 25.098 1.00 95.50 113 GLN A N 1
ATOM 838 C CA . GLN A 1 113 ? -8.314 -6.216 24.239 1.00 95.50 113 GLN A CA 1
ATOM 839 C C . GLN A 1 113 ? -9.094 -6.355 22.927 1.00 95.50 113 GLN A C 1
ATOM 841 O O . GLN A 1 113 ? -10.320 -6.203 22.896 1.00 95.50 113 GLN A O 1
ATOM 846 N N . MET A 1 114 ? -8.379 -6.714 21.858 1.00 95.19 114 MET A N 1
ATOM 847 C CA . MET A 1 114 ? -8.931 -7.229 20.606 1.00 95.19 114 MET A CA 1
ATOM 848 C C . MET A 1 114 ? -8.514 -8.689 20.429 1.00 95.19 114 MET A C 1
ATOM 850 O O . MET A 1 114 ? -7.340 -9.027 20.532 1.00 95.19 114 MET A O 1
ATOM 854 N N . LEU A 1 115 ? -9.472 -9.557 20.112 1.00 94.19 115 LEU A N 1
ATOM 855 C CA . LEU A 1 115 ? -9.233 -10.980 19.885 1.00 94.19 115 LEU A CA 1
ATOM 856 C C . LEU A 1 115 ? -9.655 -11.378 18.471 1.00 94.19 115 LEU A C 1
ATOM 858 O O . LEU A 1 115 ? -10.836 -11.279 18.137 1.00 94.19 115 LEU A O 1
ATOM 862 N N . ILE A 1 116 ? -8.728 -11.927 17.687 1.00 92.81 116 ILE A N 1
ATOM 863 C CA . ILE A 1 116 ? -9.031 -12.708 16.482 1.00 92.81 116 ILE A CA 1
ATOM 864 C C . ILE A 1 116 ? -8.971 -14.192 16.882 1.00 92.81 116 ILE A C 1
ATOM 866 O O . ILE A 1 116 ? -7.879 -14.717 17.127 1.00 92.81 116 ILE A O 1
ATOM 870 N N . PRO A 1 117 ? -10.117 -14.893 16.993 1.00 85.12 117 PRO A N 1
ATOM 871 C CA . PRO A 1 117 ? -10.150 -16.237 17.557 1.00 85.12 117 PRO A CA 1
ATOM 872 C C . PRO A 1 117 ? -9.375 -17.260 16.718 1.00 85.12 117 PRO A C 1
ATOM 874 O O . PRO A 1 117 ? -9.672 -17.478 15.546 1.00 85.12 117 PRO A O 1
ATOM 877 N N . GLY A 1 118 ? -8.447 -17.978 17.351 1.00 74.38 118 GLY A N 1
ATOM 878 C CA . GLY A 1 118 ? -7.851 -19.188 16.785 1.00 74.38 118 GLY A CA 1
ATOM 879 C C . GLY A 1 118 ? -8.714 -20.410 17.067 1.00 74.38 118 GLY A C 1
ATOM 880 O O . GLY A 1 118 ? -8.550 -21.052 18.104 1.00 74.38 118 GLY A O 1
ATOM 881 N N . VAL A 1 119 ? -9.649 -20.738 16.175 1.00 62.16 119 VAL A N 1
ATOM 882 C CA . VAL A 1 119 ? -10.507 -21.924 16.326 1.00 62.16 119 VAL A CA 1
ATOM 883 C C . VAL A 1 119 ? -10.031 -23.048 15.404 1.00 62.16 119 VAL A C 1
ATOM 885 O O . VAL A 1 119 ? -9.832 -22.872 14.205 1.00 62.16 119 VAL A O 1
ATOM 888 N N . GLU A 1 120 ? -9.864 -24.250 15.954 1.00 51.72 120 GLU A N 1
ATOM 889 C CA . GLU A 1 120 ? -9.493 -25.435 15.177 1.00 51.72 120 GLU A CA 1
ATOM 890 C C . GLU A 1 120 ? -10.595 -25.769 14.151 1.00 51.72 120 GLU A C 1
ATOM 892 O O . GLU A 1 120 ? -11.716 -26.126 14.514 1.00 51.72 120 GLU A O 1
ATOM 897 N N . GLY A 1 121 ? -10.280 -25.639 12.857 1.00 56.78 121 GLY A N 1
ATOM 898 C CA . GLY A 1 121 ? -11.203 -25.907 11.745 1.00 56.78 121 GLY A CA 1
ATOM 899 C C . GLY A 1 121 ? -11.882 -24.676 11.130 1.00 56.78 121 GLY A C 1
ATOM 900 O O . GLY A 1 121 ? -12.532 -24.824 10.096 1.00 56.78 121 GLY A O 1
ATOM 901 N N . THR A 1 122 ? -11.701 -23.481 11.703 1.00 58.22 122 THR A N 1
ATOM 902 C CA . THR A 1 122 ? -12.103 -22.193 11.111 1.00 58.22 122 THR A CA 1
ATOM 903 C C . THR A 1 122 ? -11.038 -21.150 11.427 1.00 58.22 122 THR A C 1
ATOM 905 O O . THR A 1 122 ? -10.844 -20.809 12.589 1.00 58.22 122 THR A O 1
ATOM 908 N N . SER A 1 123 ? -10.347 -20.636 10.416 1.00 69.75 123 SER A N 1
ATOM 909 C CA . SER A 1 123 ? -9.387 -19.550 10.603 1.00 69.75 123 SER A CA 1
ATOM 910 C C . SER A 1 123 ? -9.956 -18.263 10.039 1.00 69.75 123 SER A C 1
ATOM 912 O O . SER A 1 123 ? -10.316 -18.244 8.860 1.00 69.75 123 SER A O 1
ATOM 914 N N . SER A 1 124 ? -9.962 -17.198 10.845 1.00 87.69 124 SER A N 1
ATOM 915 C CA . SER A 1 124 ? -10.024 -15.854 10.282 1.00 87.69 124 SER A CA 1
ATOM 916 C C . SER A 1 124 ? -8.884 -15.700 9.275 1.00 87.69 124 SER A C 1
ATOM 918 O O . SER A 1 124 ? -7.806 -16.264 9.463 1.00 87.69 124 SER A O 1
ATOM 920 N N . THR A 1 125 ? -9.117 -14.988 8.187 1.00 89.94 125 THR A N 1
ATOM 921 C CA . THR A 1 125 ? -8.138 -14.743 7.131 1.00 89.94 125 THR A CA 1
ATOM 922 C C . THR A 1 125 ? -8.092 -13.261 6.810 1.00 89.94 125 THR A C 1
ATOM 924 O O . THR A 1 125 ? -9.117 -12.579 6.843 1.00 89.94 125 THR A O 1
ATOM 927 N N . TYR A 1 126 ? -6.899 -12.760 6.507 1.00 86.44 126 TYR A N 1
ATOM 928 C CA . TYR A 1 126 ? -6.682 -11.345 6.222 1.00 86.44 126 TYR A CA 1
ATOM 929 C C . TYR A 1 126 ? -5.644 -11.178 5.102 1.00 86.44 126 TYR A C 1
ATOM 931 O O . TYR A 1 126 ? -4.761 -12.037 4.964 1.00 86.44 126 TYR A O 1
ATOM 939 N N . PRO A 1 127 ? -5.759 -10.141 4.250 1.00 82.81 127 PRO A N 1
ATOM 940 C CA . PRO A 1 127 ? -4.761 -9.870 3.228 1.00 82.81 127 PRO A CA 1
ATOM 941 C C . PRO A 1 127 ? -3.447 -9.393 3.854 1.00 82.81 127 PRO A C 1
ATOM 943 O O . PRO A 1 127 ? -3.423 -8.555 4.749 1.00 82.81 127 PRO A O 1
ATOM 946 N N . THR A 1 128 ? -2.347 -9.912 3.330 1.00 78.19 128 THR A N 1
ATOM 947 C CA . THR A 1 128 ? -0.977 -9.476 3.598 1.00 78.19 128 THR A CA 1
ATOM 948 C C . THR A 1 128 ? -0.175 -9.537 2.296 1.00 78.19 128 THR A C 1
ATOM 950 O O . THR A 1 128 ? -0.703 -9.886 1.235 1.00 78.19 128 THR A O 1
ATOM 953 N N . THR A 1 129 ? 1.106 -9.204 2.350 1.00 78.12 129 THR A N 1
ATOM 954 C CA . THR A 1 129 ? 2.031 -9.317 1.223 1.00 78.12 129 THR A CA 1
ATOM 955 C C . THR A 1 129 ? 3.112 -10.338 1.532 1.00 78.12 129 THR A C 1
ATOM 957 O O . THR A 1 129 ? 3.613 -10.389 2.652 1.00 78.12 129 THR A O 1
ATOM 960 N N . ASN A 1 130 ? 3.512 -11.115 0.532 1.00 78.19 130 ASN A N 1
ATOM 961 C CA . ASN A 1 130 ? 4.704 -11.950 0.597 1.00 78.19 130 ASN A CA 1
ATOM 962 C C . ASN A 1 130 ? 5.688 -11.506 -0.486 1.00 78.19 130 ASN A C 1
ATOM 964 O O . ASN A 1 130 ? 5.267 -11.086 -1.565 1.00 78.19 130 ASN A O 1
ATOM 968 N N . THR A 1 131 ? 6.981 -11.614 -0.195 1.00 76.25 131 THR A N 1
ATOM 969 C CA . THR A 1 131 ? 8.050 -11.292 -1.139 1.00 76.25 131 THR A CA 1
ATOM 970 C C . THR A 1 131 ? 8.877 -12.543 -1.400 1.00 76.25 131 THR A C 1
ATOM 972 O O . THR A 1 131 ? 9.577 -13.025 -0.512 1.00 76.25 131 THR A O 1
ATOM 975 N N . GLU A 1 132 ? 8.827 -13.050 -2.629 1.00 72.31 132 GLU A N 1
ATOM 976 C CA . GLU A 1 132 ? 9.643 -14.181 -3.087 1.00 72.31 132 GLU A CA 1
ATOM 977 C C . GLU A 1 132 ? 10.371 -13.787 -4.372 1.00 72.31 132 GLU A C 1
ATOM 979 O O . GLU A 1 132 ? 9.796 -13.116 -5.224 1.00 72.31 132 GLU A O 1
ATOM 984 N N . ASP A 1 133 ? 11.645 -14.165 -4.507 1.00 69.88 133 ASP A N 1
ATOM 985 C CA . ASP A 1 133 ? 12.467 -13.878 -5.694 1.00 69.88 133 ASP A CA 1
ATOM 986 C C . ASP A 1 133 ? 12.425 -12.402 -6.148 1.00 69.88 133 ASP A C 1
ATOM 988 O O . ASP A 1 133 ? 12.321 -12.100 -7.335 1.00 69.88 133 ASP A O 1
ATOM 992 N N . CYS A 1 134 ? 12.492 -11.468 -5.188 1.00 69.88 134 CYS A N 1
ATOM 993 C CA . CYS A 1 134 ? 12.384 -10.022 -5.432 1.00 69.88 134 CYS A CA 1
ATOM 994 C C . CYS A 1 134 ? 11.063 -9.604 -6.108 1.00 69.88 134 CYS A C 1
ATOM 996 O O . CYS A 1 134 ? 11.015 -8.583 -6.792 1.00 69.88 134 CYS A O 1
ATOM 998 N N . SER A 1 135 ? 9.986 -10.361 -5.884 1.00 73.19 135 SER A N 1
ATOM 999 C CA . SER A 1 135 ? 8.616 -10.052 -6.292 1.00 73.19 135 SER A CA 1
ATOM 1000 C C . SER A 1 135 ? 7.701 -10.002 -5.080 1.00 73.19 135 SER A C 1
ATOM 1002 O O . SER A 1 135 ? 7.576 -10.999 -4.368 1.00 73.19 135 SER A O 1
ATOM 1004 N N . THR A 1 136 ? 7.039 -8.869 -4.855 1.00 80.44 136 THR A N 1
ATOM 1005 C CA . THR A 1 136 ? 6.012 -8.749 -3.818 1.00 80.44 136 THR A CA 1
ATOM 1006 C C . THR A 1 136 ? 4.633 -9.005 -4.414 1.00 80.44 136 THR A C 1
ATOM 1008 O O . THR A 1 136 ? 4.243 -8.383 -5.401 1.00 80.44 136 THR A O 1
ATOM 1011 N N . PHE A 1 137 ? 3.869 -9.904 -3.800 1.00 77.25 137 PHE A N 1
ATOM 1012 C CA . PHE A 1 137 ? 2.501 -10.227 -4.202 1.00 77.25 137 PHE A CA 1
ATOM 1013 C C . PHE A 1 137 ? 1.576 -10.359 -2.991 1.00 77.25 137 PHE A C 1
ATOM 1015 O O . PHE A 1 137 ? 2.006 -10.660 -1.878 1.00 77.25 137 PHE A O 1
ATOM 1022 N N . ALA A 1 138 ? 0.281 -10.129 -3.213 1.00 80.88 138 ALA A N 1
ATOM 1023 C CA . ALA A 1 138 ? -0.731 -10.249 -2.172 1.00 80.88 138 ALA A CA 1
ATOM 1024 C C . ALA A 1 138 ? -1.022 -11.721 -1.845 1.00 80.88 138 ALA A C 1
ATOM 1026 O O . ALA A 1 138 ? -1.164 -12.561 -2.738 1.00 80.88 138 ALA A O 1
ATOM 1027 N N . VAL A 1 139 ? -1.161 -12.017 -0.558 1.00 83.94 139 VAL A N 1
ATOM 1028 C CA . VAL A 1 139 ? -1.510 -13.335 -0.027 1.00 83.94 139 VAL A CA 1
ATOM 1029 C C . VAL A 1 139 ? -2.636 -13.167 0.985 1.00 83.94 139 VAL A C 1
ATOM 1031 O O . VAL A 1 139 ? -2.631 -12.234 1.777 1.00 83.94 139 VAL A O 1
ATOM 1034 N N . VAL A 1 140 ? -3.602 -14.082 0.976 1.00 87.12 140 VAL A N 1
ATOM 1035 C CA . VAL A 1 140 ? -4.619 -14.179 2.028 1.00 87.12 140 VAL A CA 1
ATOM 1036 C C . VAL A 1 140 ? -4.230 -15.338 2.932 1.00 87.12 140 VAL A C 1
ATOM 1038 O O . VAL A 1 140 ? -4.162 -16.483 2.479 1.00 87.12 140 VAL A O 1
ATOM 1041 N N . ALA A 1 141 ? -3.924 -15.038 4.192 1.00 85.38 141 ALA A N 1
ATOM 1042 C CA . ALA A 1 141 ? -3.398 -16.013 5.139 1.00 85.38 141 ALA A CA 1
ATOM 1043 C C . ALA A 1 141 ? -4.325 -16.169 6.354 1.00 85.38 141 ALA A C 1
ATOM 1045 O O . ALA A 1 141 ? -4.984 -15.202 6.742 1.00 85.38 141 ALA A O 1
ATOM 1046 N N . PRO A 1 142 ? -4.379 -17.365 6.970 1.00 89.06 142 PRO A N 1
ATOM 1047 C CA . PRO A 1 142 ? -4.957 -17.554 8.294 1.00 89.06 142 PRO A CA 1
ATOM 1048 C C . PRO A 1 142 ? -4.305 -16.632 9.327 1.00 89.06 142 PRO A C 1
ATOM 1050 O O . PRO A 1 142 ? -3.079 -16.580 9.410 1.00 89.06 142 PRO A O 1
ATOM 1053 N N . VAL A 1 143 ? -5.121 -15.964 10.136 1.00 90.38 143 VAL A N 1
ATOM 1054 C CA . VAL A 1 143 ? -4.687 -15.042 11.185 1.00 90.38 143 VAL A CA 1
ATOM 1055 C C . VAL A 1 143 ? -5.383 -15.341 12.507 1.00 90.38 143 VAL A C 1
ATOM 1057 O O . VAL A 1 143 ? -6.550 -15.738 12.554 1.00 90.38 143 VAL A O 1
ATOM 1060 N N . THR A 1 144 ? -4.643 -15.141 13.590 1.00 92.69 144 THR A N 1
ATOM 1061 C CA . THR A 1 144 ? -5.115 -15.191 14.975 1.00 92.69 144 THR A CA 1
ATOM 1062 C C . THR A 1 144 ? -4.334 -14.159 15.754 1.00 92.69 144 THR A C 1
ATOM 1064 O O . THR A 1 144 ? -3.146 -14.003 15.491 1.00 92.69 144 THR A O 1
ATOM 1067 N N . ASP A 1 145 ? -4.971 -13.499 16.708 1.00 93.12 145 ASP A N 1
ATOM 1068 C CA . ASP A 1 145 ? -4.346 -12.379 17.401 1.00 93.12 145 ASP A CA 1
ATOM 1069 C C . ASP A 1 145 ? -5.022 -12.118 18.742 1.00 93.12 145 ASP A C 1
ATOM 1071 O O . ASP A 1 145 ? -6.206 -12.423 18.916 1.00 93.12 145 ASP A O 1
ATOM 1075 N N . ASN A 1 146 ? -4.271 -11.545 19.672 1.00 94.62 146 ASN A N 1
ATOM 1076 C CA . ASN A 1 146 ? -4.754 -11.076 20.960 1.00 94.62 146 ASN A CA 1
ATOM 1077 C C . ASN A 1 146 ? -4.042 -9.763 21.300 1.00 94.62 146 ASN A C 1
ATOM 1079 O O . ASN A 1 146 ? -3.135 -9.746 22.132 1.00 94.62 146 ASN A O 1
ATOM 1083 N N . ALA A 1 147 ? -4.452 -8.702 20.610 1.00 95.00 147 ALA A N 1
ATOM 1084 C CA . ALA A 1 147 ? -3.836 -7.391 20.696 1.00 95.00 147 ALA A CA 1
ATOM 1085 C C . ALA A 1 147 ? -4.376 -6.589 21.886 1.00 95.00 147 ALA A C 1
ATOM 1087 O O . ALA A 1 147 ? -5.554 -6.687 22.253 1.00 95.00 147 ALA A O 1
ATOM 1088 N N . ASP A 1 148 ? -3.523 -5.731 22.433 1.00 97.38 148 ASP A N 1
ATOM 1089 C CA . ASP A 1 148 ? -3.906 -4.713 23.402 1.00 97.38 148 ASP A CA 1
ATOM 1090 C C . ASP A 1 148 ? -4.445 -3.488 22.648 1.00 97.38 148 ASP A C 1
ATOM 1092 O O . ASP A 1 148 ? -3.796 -2.962 21.740 1.00 97.38 148 ASP A O 1
ATOM 1096 N N . ILE A 1 149 ? -5.620 -2.998 23.041 1.00 96.44 149 ILE A N 1
ATOM 1097 C CA . ILE A 1 149 ? -6.245 -1.813 22.444 1.00 96.44 149 ILE A CA 1
ATOM 1098 C C . ILE A 1 149 ? -6.377 -0.684 23.457 1.00 96.44 149 ILE A C 1
ATOM 1100 O O . ILE A 1 149 ? -6.603 -0.889 24.653 1.00 96.44 149 ILE A O 1
ATOM 1104 N N . THR A 1 150 ? -6.283 0.540 22.957 1.00 94.75 150 THR A N 1
ATOM 1105 C CA . THR A 1 150 ? -6.495 1.758 23.738 1.00 94.75 150 THR A CA 1
ATOM 1106 C C . THR A 1 150 ? -7.482 2.669 23.027 1.00 94.75 150 THR A C 1
ATOM 1108 O O . THR A 1 150 ? -7.743 2.537 21.834 1.00 94.75 150 THR A O 1
ATOM 1111 N N . TYR A 1 151 ? -8.084 3.592 23.769 1.00 92.00 151 TYR A N 1
ATOM 1112 C CA . TYR A 1 151 ? -8.974 4.588 23.193 1.00 92.00 151 TYR A CA 1
ATOM 1113 C C . TYR A 1 151 ? -8.920 5.878 23.999 1.00 92.00 151 TYR A C 1
ATOM 1115 O O . TYR A 1 151 ? -8.654 5.877 25.206 1.00 92.00 151 TYR A O 1
ATOM 1123 N N . SER A 1 152 ? -9.214 6.989 23.335 1.00 87.44 152 SER A N 1
ATOM 1124 C CA . SER A 1 152 ? -9.230 8.292 23.980 1.00 87.44 152 SER A CA 1
ATOM 1125 C C . SER A 1 152 ? -10.600 8.593 24.589 1.00 87.44 152 SER A C 1
ATOM 1127 O O . SER A 1 152 ? -11.633 8.653 23.917 1.00 87.44 152 SER A O 1
ATOM 1129 N N . THR A 1 153 ? -10.622 8.828 25.903 1.00 79.38 153 THR A N 1
ATOM 1130 C CA . THR A 1 153 ? -11.839 9.273 26.607 1.00 79.38 153 THR A CA 1
ATOM 1131 C C . THR A 1 153 ? -12.108 10.769 26.452 1.00 79.38 153 THR A C 1
ATOM 1133 O O . THR A 1 153 ? -13.202 11.224 26.779 1.00 79.38 153 THR A O 1
ATOM 1136 N N . THR A 1 154 ? -11.112 11.534 25.998 1.00 79.94 154 THR A N 1
ATOM 1137 C CA . THR A 1 154 ? -11.182 12.992 25.813 1.00 79.94 154 THR A CA 1
ATOM 1138 C C . THR A 1 154 ? -11.284 13.395 24.347 1.00 79.94 154 THR A C 1
ATOM 1140 O O . THR A 1 154 ? -11.782 14.481 24.067 1.00 79.94 154 THR A O 1
ATOM 1143 N N . SER A 1 155 ? -10.864 12.511 23.440 1.00 81.44 155 SER A N 1
ATOM 1144 C CA . SER A 1 155 ? -11.002 12.631 21.990 1.00 81.44 155 SER A CA 1
ATOM 1145 C C . SER A 1 155 ? -12.102 11.701 21.493 1.00 81.44 155 SER A C 1
ATOM 1147 O O . SER A 1 155 ? -11.858 10.6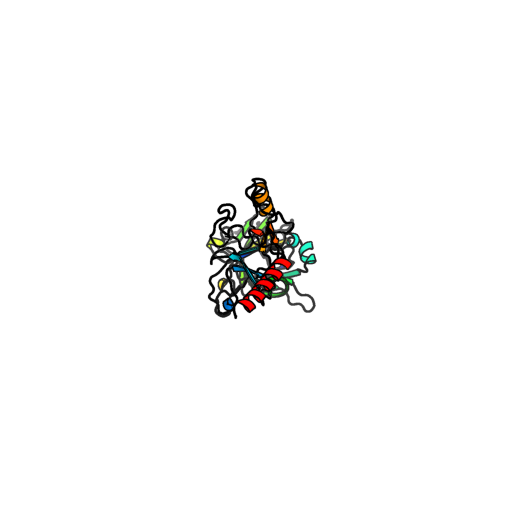37 20.919 1.00 81.44 155 SER A O 1
ATOM 1149 N N . ASN A 1 156 ? -13.342 12.069 21.796 1.00 83.38 156 ASN A N 1
ATOM 1150 C CA . ASN A 1 156 ? -14.507 11.392 21.260 1.00 83.38 156 ASN A CA 1
ATOM 1151 C C . ASN A 1 156 ? -15.661 12.363 21.053 1.00 83.38 156 ASN A C 1
ATOM 1153 O O . ASN A 1 156 ? -15.752 13.406 21.707 1.00 83.38 156 ASN A O 1
ATOM 1157 N N . SER A 1 157 ? -16.540 12.037 20.113 1.00 88.12 157 SER A N 1
ATOM 1158 C CA . SER A 1 157 ? -17.707 12.869 19.855 1.00 88.12 157 SER A CA 1
ATOM 1159 C C . SER A 1 157 ? -18.893 12.052 19.367 1.00 88.12 157 SER A C 1
ATOM 1161 O O .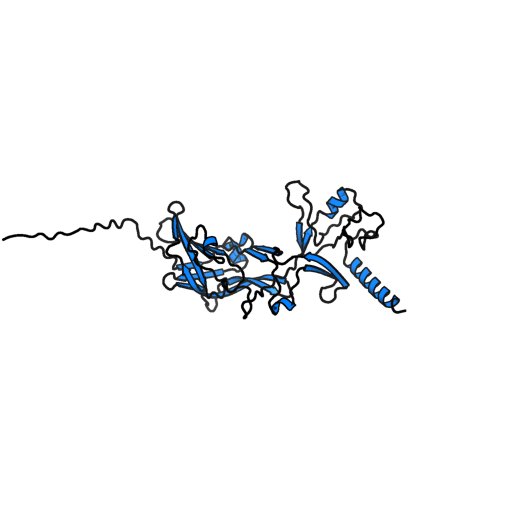 SER A 1 157 ? -18.747 11.063 18.653 1.00 88.12 157 SER A O 1
ATOM 1163 N N . TYR A 1 158 ? -20.080 12.497 19.774 1.00 88.38 158 TYR A N 1
ATOM 1164 C CA . TYR A 1 158 ? -21.347 12.030 19.234 1.00 88.38 158 TYR A CA 1
ATOM 1165 C C . TYR A 1 158 ? -21.841 13.022 18.182 1.00 88.38 158 TYR A C 1
ATOM 1167 O O . TYR A 1 158 ? -21.987 14.212 18.481 1.00 88.38 158 TYR A O 1
ATOM 1175 N N . ASN A 1 159 ? -22.163 12.527 16.989 1.00 88.50 159 ASN A N 1
ATOM 1176 C CA . ASN A 1 159 ? -22.796 13.306 15.936 1.00 88.50 159 ASN A CA 1
ATOM 1177 C C . ASN A 1 159 ? -24.249 12.848 15.758 1.00 88.50 159 ASN A C 1
ATOM 1179 O O . ASN A 1 159 ? -24.522 11.784 15.204 1.00 88.50 159 ASN A O 1
ATOM 1183 N N . SER A 1 160 ? -25.193 13.676 16.210 1.00 85.69 160 SER A N 1
ATOM 1184 C CA . SER A 1 160 ? -26.625 13.363 16.138 1.00 85.69 160 SER A CA 1
ATOM 1185 C C . SER A 1 160 ? -27.192 13.355 14.726 1.00 85.69 160 SER A C 1
ATOM 1187 O O . SER A 1 160 ? -28.180 12.669 14.482 1.00 85.69 160 SER A O 1
ATOM 1189 N N . ASP A 1 161 ? -26.608 14.140 13.823 1.00 87.38 161 ASP A N 1
ATOM 1190 C CA . ASP A 1 161 ? -27.107 14.274 12.455 1.00 87.38 161 ASP A CA 1
ATOM 1191 C C . ASP A 1 161 ? -26.659 13.083 11.602 1.00 87.38 161 ASP A C 1
ATOM 1193 O O . ASP A 1 161 ? -27.410 12.619 10.747 1.00 87.38 161 ASP A O 1
ATOM 1197 N N . ALA A 1 162 ? -25.451 12.576 11.867 1.00 86.94 162 ALA A N 1
ATOM 1198 C CA . ALA A 1 162 ? -24.899 11.391 11.218 1.00 86.94 162 ALA A CA 1
ATOM 1199 C C . ALA A 1 162 ? -25.281 10.076 11.920 1.00 86.94 162 ALA A C 1
ATOM 1201 O O . ALA A 1 162 ? -25.153 9.017 11.316 1.00 86.94 162 ALA A O 1
ATOM 1202 N N . GLY A 1 163 ? -25.735 10.124 13.177 1.00 90.12 163 GLY A N 1
ATOM 1203 C CA . GLY A 1 163 ? -25.988 8.918 13.968 1.00 90.12 163 GLY A CA 1
ATOM 1204 C C . GLY A 1 163 ? -24.700 8.149 14.264 1.00 90.12 163 GLY A C 1
ATOM 1205 O O . GLY A 1 163 ? -24.687 6.924 14.185 1.00 90.12 163 GLY A O 1
ATOM 1206 N N . THR A 1 164 ? -23.615 8.856 14.590 1.00 91.75 164 THR A N 1
ATOM 1207 C CA . THR A 1 164 ? -22.301 8.241 14.821 1.00 91.75 164 THR A CA 1
ATOM 1208 C C . THR A 1 164 ? -21.706 8.594 16.172 1.00 91.75 164 THR A C 1
ATOM 1210 O O . THR A 1 164 ? -22.024 9.624 16.778 1.00 91.75 164 THR A O 1
ATOM 1213 N N . PHE A 1 165 ? -20.812 7.728 16.637 1.00 92.25 165 PHE A N 1
ATOM 1214 C CA . PHE A 1 165 ? -19.910 8.008 17.742 1.00 92.25 165 PHE A CA 1
ATOM 1215 C C . PHE A 1 165 ? -18.479 7.673 17.322 1.00 92.25 165 PHE A C 1
ATOM 1217 O O . PHE A 1 165 ? -18.222 6.560 16.871 1.00 92.25 165 PHE A O 1
ATOM 1224 N N . THR A 1 166 ? -17.557 8.620 17.473 1.00 93.38 166 THR A N 1
ATOM 1225 C CA . THR A 1 166 ? -16.160 8.467 17.041 1.00 93.38 166 THR A CA 1
ATOM 1226 C C . THR A 1 166 ? -15.218 8.530 18.236 1.00 93.38 166 THR A C 1
ATOM 1228 O O . THR A 1 166 ? -15.415 9.357 19.129 1.00 93.38 166 THR A O 1
ATOM 1231 N N . TRP A 1 167 ? -14.193 7.678 18.233 1.00 92.81 167 TRP A N 1
ATOM 1232 C CA . TRP A 1 167 ? -13.106 7.630 19.210 1.00 92.81 167 TRP A CA 1
ATOM 1233 C C . TRP A 1 167 ? -11.751 7.736 18.506 1.00 92.81 167 TRP A C 1
ATOM 1235 O O . TRP A 1 167 ? -11.543 7.116 17.461 1.00 92.81 167 TRP A O 1
ATOM 1245 N N . GLY A 1 168 ? -10.786 8.408 19.139 1.00 94.69 168 GLY A N 1
ATOM 1246 C CA . GLY A 1 168 ? -9.381 8.058 18.921 1.00 94.69 168 GLY A CA 1
ATOM 1247 C C . GLY A 1 168 ? -9.136 6.626 19.409 1.00 94.69 168 GLY A C 1
ATOM 1248 O O . GLY A 1 168 ? -9.516 6.303 20.539 1.00 94.69 168 GLY A O 1
ATOM 1249 N N . PHE A 1 169 ? -8.540 5.775 18.575 1.00 95.44 169 PHE A N 1
ATOM 1250 C CA . PHE A 1 169 ? -8.376 4.338 18.816 1.00 95.44 169 PHE A CA 1
ATOM 1251 C C . PHE A 1 169 ? -6.937 3.901 18.542 1.00 95.44 169 PHE A C 1
ATOM 1253 O O . PHE A 1 169 ? -6.343 4.321 17.557 1.00 95.44 169 PHE A O 1
ATOM 1260 N N . GLY A 1 170 ? -6.383 3.064 19.413 1.00 95.69 170 GLY A N 1
ATOM 1261 C CA . GLY A 1 170 ? -5.009 2.585 19.332 1.00 95.69 170 GLY A CA 1
ATOM 1262 C C . GLY A 1 170 ? -4.929 1.073 19.465 1.00 95.69 170 GLY A C 1
ATOM 1263 O O . GLY A 1 170 ? -5.790 0.451 20.092 1.00 95.69 170 GLY A O 1
ATOM 1264 N N . MET A 1 171 ? -3.875 0.495 18.905 1.00 96.25 171 MET A N 1
ATOM 1265 C CA . MET A 1 171 ? -3.593 -0.934 18.925 1.00 96.25 171 MET A CA 1
ATOM 1266 C C . MET A 1 171 ? -2.097 -1.176 19.118 1.00 96.25 171 MET A C 1
ATOM 1268 O O . MET A 1 171 ? -1.261 -0.503 18.520 1.00 96.25 171 MET A O 1
ATOM 1272 N N . SER A 1 172 ? -1.770 -2.142 19.968 1.00 95.38 172 SER A N 1
ATOM 1273 C CA . SER A 1 172 ? -0.406 -2.556 20.299 1.00 95.38 172 SER A CA 1
ATOM 1274 C C . SER A 1 172 ? -0.370 -4.058 20.576 1.00 95.38 172 SER A C 1
ATOM 1276 O O . SER A 1 172 ? -1.408 -4.655 20.858 1.00 95.38 172 SER A O 1
ATOM 1278 N N . GLN A 1 173 ? 0.809 -4.679 20.511 1.00 93.12 173 GLN A N 1
ATOM 1279 C CA . GLN A 1 173 ? 0.966 -6.137 20.667 1.00 93.12 173 GLN A CA 1
ATOM 1280 C C . GLN A 1 173 ? 0.096 -6.957 19.696 1.00 93.12 173 GLN A C 1
ATOM 1282 O O . GLN A 1 173 ? -0.340 -8.054 20.033 1.00 93.12 173 GLN A O 1
ATOM 1287 N N . SER A 1 174 ? -0.183 -6.410 18.513 1.00 93.56 174 SER A N 1
ATOM 1288 C CA . SER A 1 174 ? -0.828 -7.147 17.429 1.00 93.56 174 SER A CA 1
ATOM 1289 C C . SER A 1 174 ? 0.237 -7.837 16.585 1.00 93.56 174 SER A C 1
ATOM 1291 O O . SER A 1 174 ? 1.229 -7.206 16.219 1.00 93.56 174 SER A O 1
ATOM 1293 N N . ASP A 1 175 ? 0.009 -9.112 16.268 1.00 89.81 175 ASP A N 1
ATOM 1294 C CA . ASP A 1 175 ? 0.819 -9.873 15.302 1.00 89.81 175 ASP A CA 1
ATOM 1295 C C . ASP A 1 175 ? 0.270 -9.754 13.860 1.00 89.81 175 ASP A C 1
ATOM 1297 O O . ASP A 1 175 ? 0.883 -10.242 12.907 1.00 89.81 175 ASP A O 1
ATOM 1301 N N . VAL A 1 176 ? -0.923 -9.168 13.690 1.00 89.50 176 VAL A N 1
ATOM 1302 C CA . VAL A 1 176 ? -1.655 -9.105 12.409 1.00 89.50 176 VAL A CA 1
ATOM 1303 C C . VAL A 1 176 ? -1.669 -7.698 11.821 1.00 89.50 176 VAL A C 1
ATOM 1305 O O . VAL A 1 176 ? -1.625 -7.543 10.599 1.00 89.50 176 VAL A O 1
ATOM 1308 N N . PHE A 1 177 ? -1.749 -6.682 12.673 1.00 91.44 177 PHE A N 1
ATOM 1309 C CA . PHE A 1 177 ? -1.877 -5.286 12.292 1.00 91.44 177 PHE A CA 1
ATOM 1310 C C . PHE A 1 177 ? -0.718 -4.463 12.847 1.00 91.44 177 PHE A C 1
ATOM 1312 O O . PHE A 1 177 ? -0.185 -4.755 13.916 1.00 91.44 177 PHE A O 1
ATOM 1319 N N . ASP A 1 178 ? -0.379 -3.388 12.142 1.00 93.31 178 ASP A N 1
ATOM 1320 C CA . ASP A 1 178 ? 0.615 -2.429 12.613 1.00 93.31 178 ASP A CA 1
ATOM 1321 C C . ASP A 1 178 ? 0.147 -1.748 13.903 1.00 93.31 178 ASP A C 1
ATOM 1323 O O . ASP A 1 178 ? -1.054 -1.551 14.128 1.00 93.31 178 ASP A O 1
ATOM 1327 N N . TRP A 1 179 ? 1.099 -1.360 14.747 1.00 96.00 179 TRP A N 1
ATOM 1328 C CA . TRP A 1 179 ? 0.786 -0.640 15.975 1.00 96.00 179 TRP A CA 1
ATOM 1329 C C . TRP A 1 179 ? 0.559 0.845 15.690 1.00 96.00 179 TRP A C 1
ATOM 1331 O O . TRP A 1 179 ? 1.232 1.472 14.865 1.00 96.00 179 TRP A O 1
ATOM 1341 N N . PHE A 1 180 ? -0.414 1.418 16.387 1.00 96.50 180 PHE A N 1
ATOM 1342 C CA . PHE A 1 180 ? -0.767 2.826 16.270 1.00 96.50 180 PHE A CA 1
ATOM 1343 C C . PHE A 1 180 ? -1.439 3.330 17.544 1.00 96.50 180 PHE A C 1
ATOM 1345 O O . PHE A 1 180 ? -2.069 2.570 18.282 1.00 96.50 180 PHE A O 1
ATOM 1352 N N . ASP A 1 181 ? -1.331 4.630 17.793 1.00 95.56 181 ASP A N 1
ATOM 1353 C CA . ASP A 1 181 ? -1.829 5.244 19.018 1.00 95.56 181 ASP A CA 1
ATOM 1354 C C . ASP A 1 181 ? -3.256 5.781 18.867 1.00 95.56 181 ASP A C 1
ATOM 1356 O O . ASP A 1 181 ? -3.703 6.165 17.784 1.00 95.56 181 ASP A O 1
ATOM 1360 N N . ALA A 1 182 ? -3.968 5.870 19.991 1.00 95.38 182 ALA A N 1
ATOM 1361 C CA . ALA A 1 182 ? -5.213 6.622 20.066 1.00 95.38 182 ALA A CA 1
ATOM 1362 C C . ALA A 1 182 ? -4.896 8.131 20.115 1.00 95.38 182 ALA A C 1
ATOM 1364 O O . ALA A 1 182 ? -4.334 8.587 21.114 1.00 95.38 182 ALA A O 1
ATOM 1365 N N . PRO A 1 183 ? -5.255 8.931 19.094 1.00 94.00 183 PRO A N 1
ATOM 1366 C CA . PRO A 1 183 ? -4.922 10.351 19.068 1.00 94.00 183 PRO A CA 1
ATOM 1367 C C . PRO A 1 183 ? -5.680 11.156 20.140 1.00 94.00 183 PRO A C 1
ATOM 1369 O O . PRO A 1 183 ? -6.847 10.888 20.448 1.00 94.00 183 PRO A O 1
ATOM 1372 N N . ASP A 1 184 ? -5.026 12.199 20.666 1.00 90.50 184 ASP A N 1
ATOM 1373 C CA . ASP A 1 184 ? -5.612 13.161 21.617 1.00 90.50 184 ASP A CA 1
ATOM 1374 C C . ASP A 1 184 ? -6.674 14.069 20.973 1.00 90.50 184 ASP A C 1
ATOM 1376 O O . ASP A 1 184 ? -7.532 14.602 21.678 1.00 90.50 184 ASP A O 1
ATOM 1380 N N . ASP A 1 185 ? -6.638 14.212 19.646 1.00 90.94 185 ASP A N 1
ATOM 1381 C CA . ASP A 1 185 ? -7.650 14.863 18.813 1.00 90.94 185 ASP A CA 1
ATOM 1382 C C . ASP A 1 185 ? -7.839 14.042 17.529 1.00 90.94 185 ASP A C 1
ATOM 1384 O O . ASP A 1 185 ? -6.909 13.901 16.742 1.00 90.94 185 ASP A O 1
ATOM 1388 N N . TRP A 1 186 ? -9.015 13.444 17.331 1.00 90.81 186 TRP A N 1
ATOM 1389 C CA . TRP A 1 186 ? -9.296 12.612 16.159 1.00 90.81 186 TRP A CA 1
ATOM 1390 C C . TRP A 1 186 ? -9.615 13.455 14.914 1.00 90.81 186 TRP A C 1
ATOM 1392 O O . TRP A 1 186 ? -9.518 12.930 13.807 1.00 90.81 186 TRP A O 1
ATOM 1402 N N . GLU A 1 187 ? -9.974 14.739 15.068 1.00 90.75 187 GLU A N 1
ATOM 1403 C CA . GLU A 1 187 ? -10.185 15.659 13.938 1.00 90.75 187 GLU A CA 1
ATOM 1404 C C . GLU A 1 187 ? -8.846 16.147 13.353 1.00 90.75 187 GLU A C 1
ATOM 1406 O O . GLU A 1 187 ? -8.769 16.459 12.163 1.00 90.75 187 GLU A O 1
ATOM 1411 N N . ASP A 1 188 ? -7.785 16.164 14.169 1.00 92.12 188 ASP A N 1
ATOM 1412 C CA . ASP A 1 188 ? -6.394 16.407 13.761 1.00 92.12 188 ASP A CA 1
ATOM 1413 C C . ASP A 1 188 ? -5.435 15.379 14.402 1.00 92.12 188 ASP A C 1
ATOM 1415 O O . ASP A 1 188 ? -4.630 15.703 15.288 1.00 92.12 188 ASP A O 1
ATOM 1419 N N . PRO A 1 189 ? -5.489 14.109 13.961 1.00 91.88 189 PRO A N 1
ATOM 1420 C CA . PRO A 1 189 ? -4.725 13.035 14.589 1.00 91.88 189 PRO A CA 1
ATOM 1421 C C . PRO A 1 189 ? -3.214 13.211 14.393 1.00 91.88 189 PRO A C 1
ATOM 1423 O O . PRO A 1 189 ? -2.421 12.824 15.254 1.00 91.88 189 PRO A O 1
ATOM 1426 N N . THR A 1 190 ? -2.813 13.874 13.303 1.00 91.75 190 THR A N 1
ATOM 1427 C CA . THR A 1 190 ? -1.407 14.111 12.946 1.00 91.75 190 THR A CA 1
ATOM 1428 C C . THR A 1 190 ? -0.692 15.072 13.890 1.00 91.75 190 THR A C 1
ATOM 1430 O O . THR A 1 190 ? 0.532 15.023 14.010 1.00 91.75 190 THR A O 1
ATOM 1433 N N . ALA A 1 191 ? -1.439 15.926 14.597 1.00 88.94 191 ALA A N 1
ATOM 1434 C CA . ALA A 1 191 ? -0.878 16.770 15.645 1.00 88.94 191 ALA A CA 1
ATOM 1435 C C . ALA A 1 191 ? -0.474 15.969 16.894 1.00 88.94 191 ALA A C 1
ATOM 1437 O O . ALA A 1 191 ? 0.352 16.443 17.679 1.00 88.94 191 ALA A O 1
ATOM 1438 N N . SER A 1 192 ? -1.053 14.776 17.076 1.00 84.88 192 SER A N 1
ATOM 1439 C CA . SER A 1 192 ? -0.918 13.964 18.289 1.00 84.88 192 SER A CA 1
ATOM 1440 C C . SER A 1 192 ? 0.012 12.763 18.105 1.00 84.88 192 SER A C 1
ATOM 1442 O O . SER A 1 192 ? 0.777 12.453 19.017 1.00 84.88 192 SER A O 1
ATOM 1444 N N . ALA A 1 193 ? -0.031 12.097 16.946 1.00 86.56 193 ALA A N 1
ATOM 1445 C CA . ALA A 1 193 ? 0.753 10.891 16.685 1.00 86.56 193 ALA A CA 1
ATOM 1446 C C . ALA A 1 193 ? 1.106 10.722 15.197 1.00 86.56 193 ALA A C 1
ATOM 1448 O O . ALA A 1 193 ? 0.404 11.208 14.311 1.00 86.56 193 ALA A O 1
ATOM 1449 N N . THR A 1 194 ? 2.202 10.004 14.925 1.00 93.44 194 THR A N 1
ATOM 1450 C CA . THR A 1 194 ? 2.601 9.621 13.553 1.00 93.44 194 THR A CA 1
ATOM 1451 C C . THR A 1 194 ? 1.794 8.416 13.070 1.00 93.44 194 THR A C 1
ATOM 1453 O O . THR A 1 194 ? 1.283 8.414 11.948 1.00 93.44 194 THR A O 1
ATOM 1456 N N . ASN A 1 195 ? 1.652 7.420 13.947 1.00 96.44 195 ASN A N 1
ATOM 1457 C CA . ASN A 1 195 ? 0.814 6.251 13.741 1.00 96.44 195 ASN A CA 1
ATOM 1458 C C . ASN A 1 195 ? -0.452 6.448 14.570 1.00 96.44 195 ASN A C 1
ATOM 1460 O O . ASN A 1 195 ? -0.359 6.617 15.785 1.00 96.44 195 ASN A O 1
ATOM 1464 N N . TYR A 1 196 ? -1.618 6.472 13.938 1.00 96.06 196 TYR A N 1
ATOM 1465 C CA . TYR A 1 196 ? -2.868 6.788 14.625 1.00 96.06 196 TYR A CA 1
ATOM 1466 C C . TYR A 1 196 ? -4.033 5.965 14.098 1.00 96.06 196 TYR A C 1
ATOM 1468 O O . TYR A 1 196 ? -4.052 5.590 12.926 1.00 96.06 196 TYR A O 1
ATOM 1476 N N . GLY A 1 197 ? -5.026 5.742 14.957 1.00 96.06 197 GLY A N 1
ATOM 1477 C CA . GLY A 1 197 ? -6.287 5.106 14.592 1.00 96.06 197 GLY A CA 1
ATOM 1478 C C . GLY A 1 197 ? -7.510 5.927 14.993 1.00 96.06 197 GLY A C 1
ATOM 1479 O O . GLY A 1 197 ? -7.530 6.639 16.000 1.00 96.06 197 GLY A O 1
ATOM 1480 N N . ILE A 1 198 ? -8.562 5.815 14.191 1.00 95.75 198 ILE A N 1
ATOM 1481 C CA . ILE A 1 198 ? -9.870 6.425 14.414 1.00 95.75 198 ILE A CA 1
ATOM 1482 C C . ILE A 1 198 ? -10.912 5.328 14.251 1.00 95.75 198 ILE A C 1
ATOM 1484 O O . ILE A 1 198 ? -10.988 4.687 13.203 1.00 95.75 198 ILE A O 1
ATOM 1488 N N . LEU A 1 199 ? -11.721 5.129 15.286 1.00 95.88 199 LEU A N 1
ATOM 1489 C CA . LEU A 1 199 ? -12.827 4.182 15.276 1.00 95.88 199 LEU A CA 1
ATOM 1490 C C . LEU A 1 199 ? -14.140 4.961 15.262 1.00 95.88 199 LEU A C 1
ATOM 1492 O O . LEU A 1 199 ? -14.370 5.792 16.139 1.00 95.88 199 LEU A O 1
ATOM 1496 N N . THR A 1 200 ? -15.013 4.675 14.303 1.00 94.94 200 THR A N 1
ATOM 1497 C CA . THR A 1 200 ? -16.349 5.270 14.206 1.00 94.94 200 THR A CA 1
ATOM 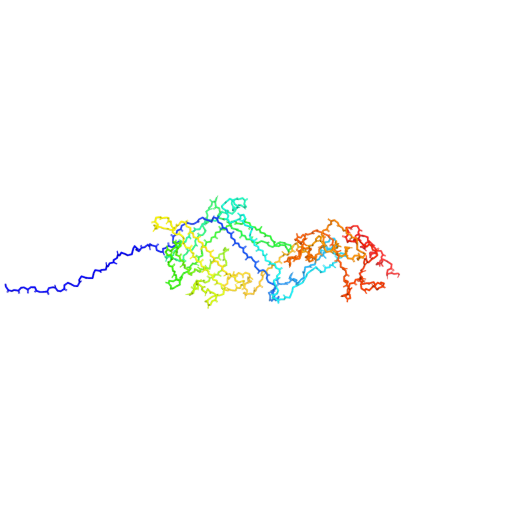1498 C C . THR A 1 200 ? -17.402 4.178 14.253 1.00 94.94 200 THR A C 1
ATOM 1500 O O . THR A 1 200 ? -17.394 3.260 13.441 1.00 94.94 200 THR A O 1
ATOM 1503 N N . GLY A 1 201 ? -18.318 4.277 15.212 1.00 94.06 201 GLY A N 1
ATOM 1504 C CA . GLY A 1 201 ? -19.500 3.429 15.294 1.00 94.06 201 GLY A CA 1
ATOM 1505 C C . GLY A 1 201 ? -20.721 4.126 14.708 1.00 94.06 201 GLY A C 1
ATOM 1506 O O . GLY A 1 201 ? -20.991 5.286 15.034 1.00 94.06 201 GLY A O 1
ATOM 1507 N N . PHE A 1 202 ? -21.480 3.406 13.887 1.00 93.06 202 PHE A N 1
ATOM 1508 C CA . PHE A 1 202 ? -22.733 3.866 13.290 1.00 93.06 202 PHE A CA 1
ATOM 1509 C C . PHE A 1 202 ? -23.908 3.226 14.021 1.00 93.06 202 PHE A C 1
ATOM 1511 O O . PHE A 1 202 ? -24.017 1.997 14.102 1.00 93.06 202 PHE A O 1
ATOM 1518 N N . PHE A 1 203 ? -24.767 4.057 14.611 1.00 91.12 203 PHE A N 1
ATOM 1519 C CA . PHE A 1 203 ? -25.924 3.576 15.354 1.00 91.12 203 PHE A CA 1
ATOM 1520 C C . PHE A 1 203 ? -26.956 2.950 14.420 1.00 91.12 203 PHE A C 1
ATOM 1522 O O . PHE A 1 203 ? -27.185 3.417 13.306 1.00 91.12 203 PHE A O 1
ATOM 1529 N N . ASN A 1 204 ? -27.628 1.923 14.926 1.00 89.38 204 ASN A N 1
ATOM 1530 C CA . ASN A 1 204 ? -28.812 1.378 14.285 1.00 89.38 204 ASN A CA 1
ATOM 1531 C C . ASN A 1 204 ? -29.978 2.380 14.287 1.00 89.38 204 ASN A C 1
ATOM 1533 O O . ASN A 1 204 ? -30.005 3.320 15.086 1.00 89.38 204 ASN A O 1
ATOM 1537 N N . ASP A 1 205 ? -30.984 2.151 13.437 1.00 87.81 205 ASP A N 1
ATOM 1538 C CA . ASP A 1 205 ? -32.159 3.035 13.303 1.00 87.81 205 ASP A CA 1
ATOM 1539 C C . ASP A 1 205 ? -32.866 3.306 14.650 1.00 87.81 205 ASP A C 1
ATOM 1541 O O . ASP A 1 205 ? -33.386 4.399 14.901 1.00 87.81 205 ASP A O 1
ATOM 1545 N N . ASP A 1 206 ? -32.863 2.311 15.541 1.00 85.81 206 ASP A N 1
ATOM 1546 C CA . ASP A 1 206 ? -33.480 2.380 16.868 1.00 85.81 206 ASP A CA 1
ATOM 1547 C C . ASP A 1 206 ? -32.589 3.065 17.925 1.00 85.81 206 ASP A C 1
ATOM 1549 O O . ASP A 1 206 ? -33.030 3.273 19.060 1.00 85.81 206 ASP A O 1
ATOM 1553 N N . ASN A 1 207 ? -31.351 3.437 17.581 1.00 79.00 207 ASN A N 1
ATOM 1554 C CA . ASN A 1 207 ? -30.362 4.063 18.463 1.00 79.00 207 ASN A CA 1
ATOM 1555 C C . ASN A 1 207 ? -30.077 3.264 19.753 1.00 79.00 207 ASN A C 1
ATOM 1557 O O . ASN A 1 207 ? -29.816 3.826 20.826 1.00 79.00 207 ASN A O 1
ATOM 1561 N N . THR A 1 208 ? -30.147 1.936 19.652 1.00 82.69 208 THR A N 1
ATOM 1562 C CA . THR A 1 208 ? -29.968 0.982 20.760 1.00 82.69 208 THR A CA 1
ATOM 1563 C C . THR A 1 208 ? -28.586 0.331 20.794 1.00 82.69 208 THR A C 1
ATOM 1565 O O . THR A 1 208 ? -28.213 -0.219 21.830 1.00 82.69 208 THR A O 1
ATOM 1568 N N . GLY A 1 209 ? -27.827 0.413 19.700 1.00 84.25 209 GLY A N 1
ATOM 1569 C CA . GLY A 1 209 ? -26.472 -0.120 19.562 1.00 84.25 209 GLY A CA 1
ATOM 1570 C C . GLY A 1 209 ? -25.865 0.255 18.210 1.00 84.25 209 GLY A C 1
ATOM 1571 O O . GLY A 1 209 ? -26.500 0.973 17.437 1.00 84.25 209 GLY A O 1
ATOM 1572 N N . PHE A 1 210 ? -24.650 -0.223 17.946 1.00 89.69 210 PHE A N 1
ATOM 1573 C CA . PHE A 1 210 ? -23.976 -0.051 16.659 1.00 89.69 210 PHE A CA 1
ATOM 1574 C C . PHE A 1 210 ? -24.326 -1.197 15.706 1.00 89.69 210 PHE A C 1
ATOM 1576 O O . PHE A 1 210 ? -24.289 -2.358 16.117 1.00 89.69 210 PHE A O 1
ATOM 1583 N N . ASP A 1 211 ? -24.646 -0.868 14.455 1.00 90.81 211 ASP A N 1
ATOM 1584 C CA . ASP A 1 211 ? -24.802 -1.852 13.371 1.00 90.81 211 ASP A CA 1
ATOM 1585 C C . ASP A 1 211 ? -23.508 -2.010 12.559 1.00 90.81 211 ASP A C 1
ATOM 1587 O O . ASP A 1 211 ? -23.280 -3.053 11.946 1.00 90.81 211 ASP A O 1
ATOM 1591 N N . GLU A 1 212 ? -22.645 -0.992 12.577 1.00 91.94 212 GLU A N 1
ATOM 1592 C CA . GLU A 1 212 ? -21.403 -0.953 11.814 1.00 91.94 212 GLU A CA 1
ATOM 1593 C C . GLU A 1 212 ? -20.308 -0.231 12.601 1.00 91.94 212 GLU A C 1
ATOM 1595 O O . GLU A 1 212 ? -20.573 0.720 13.343 1.00 91.94 212 GLU A O 1
ATOM 1600 N N . MET A 1 213 ? -19.075 -0.702 12.421 1.00 94.50 213 MET A N 1
ATOM 1601 C CA . MET A 1 213 ? -17.867 -0.067 12.928 1.00 94.50 213 MET A CA 1
ATOM 1602 C C . MET A 1 213 ? -16.893 0.121 11.772 1.00 94.50 213 MET A C 1
ATOM 1604 O O . MET A 1 213 ? -16.605 -0.828 11.045 1.00 94.50 213 MET A O 1
ATOM 1608 N N . GLU A 1 214 ? -16.354 1.325 11.653 1.00 95.69 214 GLU A N 1
ATOM 1609 C CA . GLU A 1 214 ? -15.312 1.679 10.698 1.00 95.69 214 GLU A CA 1
ATOM 1610 C C . GLU A 1 214 ? -14.034 2.025 11.461 1.00 95.69 214 GLU A C 1
ATOM 1612 O O . GLU A 1 214 ? -14.047 2.868 12.360 1.00 95.69 214 GLU A O 1
ATOM 1617 N N . LEU A 1 215 ? -12.933 1.368 11.101 1.00 95.75 215 LEU A N 1
ATOM 1618 C CA . LEU A 1 215 ? -11.600 1.662 11.612 1.00 95.75 215 LEU A CA 1
ATOM 1619 C C . LEU A 1 215 ? -10.754 2.229 10.476 1.00 95.75 215 LEU A C 1
ATOM 1621 O O . LEU A 1 215 ? -10.544 1.567 9.461 1.00 95.75 215 LEU A O 1
ATOM 1625 N N . ILE A 1 216 ? -10.243 3.436 10.682 1.00 95.19 216 ILE A N 1
ATOM 1626 C CA . ILE A 1 216 ? -9.232 4.053 9.829 1.00 95.19 216 ILE A CA 1
ATOM 1627 C C . ILE A 1 216 ? -7.949 4.106 10.641 1.00 95.19 216 ILE A C 1
ATOM 1629 O O . ILE A 1 216 ? -7.951 4.637 11.749 1.00 95.19 216 ILE A O 1
ATOM 1633 N N . TRP A 1 217 ? -6.853 3.594 10.095 1.00 95.12 217 TRP A N 1
ATOM 1634 C CA . TRP A 1 217 ? -5.536 3.768 10.693 1.00 95.12 217 TRP A CA 1
ATOM 1635 C C . TRP A 1 217 ? -4.530 4.301 9.687 1.00 95.12 217 TRP A C 1
ATOM 1637 O O . TRP A 1 217 ? -4.683 4.167 8.471 1.00 95.12 217 TRP A O 1
ATOM 1647 N N . HIS A 1 218 ? -3.459 4.858 10.227 1.00 95.44 218 HIS A N 1
ATOM 1648 C CA . HIS A 1 218 ? -2.253 5.206 9.508 1.00 95.44 218 HIS A CA 1
ATOM 1649 C C . HIS A 1 218 ? -1.060 4.681 10.300 1.00 95.44 218 HIS A C 1
ATOM 1651 O O . HIS A 1 218 ? -0.982 4.903 11.508 1.00 95.44 218 HIS A O 1
ATOM 1657 N N . ALA A 1 219 ? -0.131 4.020 9.616 1.00 94.94 219 ALA A N 1
ATOM 1658 C CA . ALA A 1 219 ? 1.112 3.543 10.198 1.00 94.94 219 ALA A CA 1
ATOM 1659 C C . ALA A 1 219 ? 2.273 3.788 9.232 1.00 94.94 219 ALA A C 1
ATOM 1661 O O . ALA A 1 219 ? 2.127 3.694 8.012 1.00 94.94 219 ALA A O 1
ATOM 1662 N N . VAL A 1 220 ? 3.429 4.112 9.799 1.00 94.50 220 VAL A N 1
ATOM 1663 C CA . VAL A 1 220 ? 4.713 4.213 9.108 1.00 94.50 220 VAL A CA 1
ATOM 1664 C C . VAL A 1 220 ? 5.613 3.121 9.664 1.00 94.50 220 VAL A C 1
ATOM 1666 O O . VAL A 1 220 ? 5.713 2.989 10.886 1.00 94.50 220 VAL A O 1
ATOM 1669 N N . ASP A 1 221 ? 6.269 2.357 8.788 1.00 93.06 221 ASP A N 1
ATOM 1670 C CA . ASP A 1 221 ? 7.249 1.342 9.190 1.00 93.06 221 ASP A CA 1
ATOM 1671 C C . ASP A 1 221 ? 8.264 1.933 10.186 1.00 93.06 221 ASP A C 1
ATOM 1673 O O . ASP A 1 221 ? 8.807 3.029 9.992 1.00 93.06 221 ASP A O 1
ATOM 1677 N N . GLY A 1 222 ? 8.524 1.204 11.266 1.00 93.06 222 GLY A N 1
ATOM 1678 C CA . GLY A 1 222 ? 9.378 1.650 12.355 1.00 93.06 222 GLY A CA 1
ATOM 1679 C C . GLY A 1 222 ? 9.093 0.927 13.667 1.00 93.06 222 GLY A C 1
ATOM 1680 O O . GLY A 1 222 ? 8.187 0.110 13.777 1.00 93.06 222 GLY A O 1
ATOM 1681 N N . GLN A 1 223 ? 9.876 1.258 14.694 1.00 92.44 223 GLN A N 1
ATOM 1682 C CA . GLN A 1 223 ? 9.714 0.674 16.032 1.00 92.44 223 GLN A CA 1
ATOM 1683 C C . GLN A 1 223 ? 8.368 1.022 16.675 1.00 92.44 223 GLN A C 1
ATOM 1685 O O . GLN A 1 223 ? 7.830 0.208 17.413 1.00 92.44 223 GLN A O 1
ATOM 1690 N N . ASP A 1 224 ? 7.814 2.198 16.376 1.00 92.31 224 ASP A N 1
ATOM 1691 C CA . ASP A 1 224 ? 6.539 2.637 16.953 1.00 92.31 224 ASP A CA 1
ATOM 1692 C C . ASP A 1 224 ? 5.328 1.909 16.341 1.00 92.31 224 ASP A C 1
ATOM 1694 O O . ASP A 1 224 ? 4.272 1.862 16.961 1.00 92.31 224 ASP A O 1
ATOM 1698 N N . SER A 1 225 ? 5.464 1.348 15.134 1.00 93.75 225 SER A N 1
ATOM 1699 C CA . SER A 1 225 ? 4.442 0.502 14.498 1.00 93.75 225 SER A CA 1
ATOM 1700 C C . SER A 1 225 ? 4.718 -0.996 14.644 1.00 93.75 225 SER A C 1
ATOM 1702 O O . SER A 1 225 ? 3.900 -1.795 14.199 1.00 93.75 225 SER A O 1
ATOM 1704 N N . ASP A 1 226 ? 5.865 -1.365 15.228 1.00 93.19 226 ASP A N 1
ATOM 1705 C CA . ASP A 1 226 ? 6.431 -2.724 15.235 1.00 93.19 226 ASP A CA 1
ATOM 1706 C C . ASP A 1 226 ? 6.432 -3.389 13.849 1.00 93.19 226 ASP A C 1
ATOM 1708 O O . ASP A 1 226 ? 6.235 -4.592 13.691 1.00 93.19 226 ASP A O 1
ATOM 1712 N N . SER A 1 227 ? 6.638 -2.579 12.807 1.00 91.31 227 SER A N 1
ATOM 1713 C CA . SER A 1 227 ? 6.410 -3.004 11.433 1.00 91.31 227 SER A CA 1
ATOM 1714 C C . SER A 1 227 ? 7.569 -2.651 10.521 1.00 91.31 227 SER A C 1
ATOM 1716 O O . SER A 1 227 ? 8.137 -1.560 10.583 1.00 91.31 227 SER A O 1
ATOM 1718 N N . GLY A 1 228 ? 7.939 -3.600 9.656 1.00 88.94 228 GLY A N 1
ATOM 1719 C CA . GLY A 1 228 ? 9.001 -3.404 8.666 1.00 88.94 228 GLY A CA 1
ATOM 1720 C C . GLY A 1 228 ? 10.392 -3.180 9.264 1.00 88.94 228 GLY A C 1
ATOM 1721 O O . GLY A 1 228 ? 11.224 -2.550 8.610 1.00 88.94 228 GLY A O 1
ATOM 1722 N N . ILE A 1 229 ? 10.636 -3.680 10.480 1.00 92.81 229 ILE A N 1
ATOM 1723 C CA . ILE A 1 229 ? 11.912 -3.590 11.193 1.00 92.81 229 ILE A CA 1
ATOM 1724 C C . ILE A 1 229 ? 12.521 -4.965 11.502 1.00 92.81 229 ILE A C 1
ATOM 1726 O O . ILE A 1 229 ? 11.823 -5.965 11.661 1.00 92.81 229 ILE A O 1
ATOM 1730 N N . ASP A 1 230 ? 13.846 -5.002 11.628 1.00 90.56 230 ASP A N 1
ATOM 1731 C CA . ASP A 1 230 ? 14.590 -6.152 12.133 1.00 90.56 230 ASP A CA 1
ATOM 1732 C C . ASP A 1 230 ? 14.661 -6.172 13.673 1.00 90.56 230 ASP A C 1
ATOM 1734 O O . ASP A 1 230 ? 14.203 -5.269 14.374 1.00 90.56 230 ASP A O 1
ATOM 1738 N N . ALA A 1 231 ? 15.304 -7.204 14.227 1.00 89.88 231 ALA A N 1
ATOM 1739 C CA . ALA A 1 231 ? 15.472 -7.365 15.674 1.00 89.88 231 ALA A CA 1
ATOM 1740 C C . ALA A 1 231 ? 16.315 -6.259 16.350 1.00 89.88 231 ALA A C 1
ATOM 1742 O O . ALA A 1 231 ? 16.364 -6.197 17.581 1.00 89.88 231 ALA A O 1
ATOM 1743 N N . ALA A 1 232 ? 17.016 -5.423 15.578 1.00 90.69 232 ALA A N 1
ATOM 1744 C CA . ALA A 1 232 ? 17.740 -4.254 16.069 1.00 90.69 232 ALA A CA 1
ATOM 1745 C C . ALA A 1 232 ? 16.926 -2.951 15.928 1.00 90.69 232 ALA A C 1
ATOM 1747 O O . ALA A 1 232 ? 17.420 -1.890 16.319 1.00 90.69 232 ALA A O 1
ATOM 1748 N N . GLY A 1 233 ? 15.698 -3.025 15.403 1.00 91.12 233 GLY A N 1
ATOM 1749 C CA . GLY A 1 233 ? 14.824 -1.880 15.161 1.00 91.12 233 GLY A CA 1
ATOM 1750 C C . GLY A 1 233 ? 15.190 -1.078 13.911 1.00 91.12 233 GLY A C 1
ATOM 1751 O O . GLY A 1 233 ? 14.763 0.072 13.792 1.00 91.12 233 GLY A O 1
ATOM 1752 N N . LEU A 1 234 ? 16.009 -1.638 13.012 1.00 92.31 234 LEU A N 1
ATOM 1753 C CA . LEU A 1 234 ? 16.341 -1.020 11.728 1.00 92.31 234 LEU A CA 1
ATOM 1754 C C . LEU A 1 234 ? 15.321 -1.449 10.683 1.00 92.31 234 LEU A C 1
ATOM 1756 O O . LEU A 1 234 ? 14.916 -2.605 10.660 1.00 92.31 234 LEU A O 1
ATOM 1760 N N . LEU A 1 235 ? 14.939 -0.539 9.788 1.00 92.81 235 LEU A N 1
ATOM 1761 C CA . LEU A 1 235 ? 14.018 -0.869 8.703 1.00 92.81 235 LEU A CA 1
ATOM 1762 C C . LEU A 1 235 ? 14.595 -2.001 7.846 1.00 92.81 235 LEU A C 1
ATOM 1764 O O . LEU A 1 235 ? 15.743 -1.917 7.409 1.00 92.81 235 LEU A O 1
ATOM 1768 N N . ASN A 1 236 ? 13.805 -3.031 7.562 1.00 90.06 236 ASN A N 1
ATOM 1769 C CA . ASN A 1 236 ? 14.226 -4.210 6.798 1.00 90.06 236 ASN A CA 1
ATOM 1770 C C . ASN A 1 236 ? 13.171 -4.720 5.804 1.00 90.06 236 ASN A C 1
ATOM 1772 O O . ASN A 1 236 ? 13.399 -5.725 5.136 1.00 90.06 236 ASN A O 1
ATOM 1776 N N . ARG A 1 237 ? 12.029 -4.034 5.657 1.00 87.81 237 ARG A N 1
ATOM 1777 C CA . ARG A 1 237 ? 11.042 -4.384 4.627 1.00 87.81 237 ARG A CA 1
ATOM 1778 C C . ARG A 1 237 ? 11.628 -4.196 3.233 1.00 87.81 237 ARG A C 1
ATOM 1780 O O . ARG A 1 237 ? 12.345 -3.228 2.974 1.00 87.81 237 ARG A O 1
ATOM 1787 N N . HIS A 1 238 ? 11.327 -5.125 2.332 1.00 86.06 238 HIS A N 1
ATOM 1788 C CA . HIS A 1 238 ? 11.754 -5.070 0.938 1.00 86.06 238 HIS A CA 1
ATOM 1789 C C . HIS A 1 238 ? 10.542 -5.146 0.019 1.00 86.06 238 HIS A C 1
ATOM 1791 O O . HIS A 1 238 ? 9.690 -6.023 0.180 1.00 86.06 238 HIS A O 1
ATOM 1797 N N . LEU A 1 239 ? 10.508 -4.248 -0.964 1.00 86.81 239 LEU A N 1
ATOM 1798 C CA . LEU A 1 239 ? 9.552 -4.289 -2.058 1.00 86.81 239 LEU A CA 1
ATOM 1799 C C . LEU A 1 239 ? 10.213 -4.924 -3.280 1.00 86.81 239 LEU A C 1
ATOM 1801 O O . LEU A 1 239 ? 11.239 -4.449 -3.765 1.00 86.81 239 LEU A O 1
ATOM 1805 N N . GLY A 1 240 ? 9.589 -5.976 -3.787 1.00 84.50 240 GLY A N 1
ATOM 1806 C CA . GLY A 1 240 ? 9.912 -6.578 -5.063 1.00 84.50 240 GLY A CA 1
ATOM 1807 C C . GLY A 1 240 ? 8.994 -6.077 -6.173 1.00 84.50 240 GLY A C 1
ATOM 1808 O O . GLY A 1 240 ? 7.778 -6.238 -6.072 1.00 84.50 240 GLY A O 1
ATOM 1809 N N . ILE A 1 241 ? 9.561 -5.510 -7.240 1.00 80.44 241 ILE A N 1
ATOM 1810 C CA . ILE A 1 241 ? 8.810 -5.037 -8.412 1.00 80.44 241 ILE A CA 1
ATOM 1811 C C . ILE A 1 241 ? 9.033 -5.996 -9.574 1.00 80.44 241 ILE A C 1
ATOM 1813 O O . ILE A 1 241 ? 10.162 -6.200 -10.012 1.00 80.44 241 ILE A O 1
ATOM 1817 N N . THR A 1 242 ? 7.941 -6.554 -10.094 1.00 73.75 242 THR A N 1
ATOM 1818 C CA . THR A 1 242 ? 7.967 -7.482 -11.238 1.00 73.75 242 THR A CA 1
ATOM 1819 C C . THR A 1 242 ? 7.413 -6.915 -12.525 1.00 73.75 242 THR A C 1
ATOM 1821 O O . THR A 1 242 ? 7.649 -7.488 -13.586 1.00 73.75 242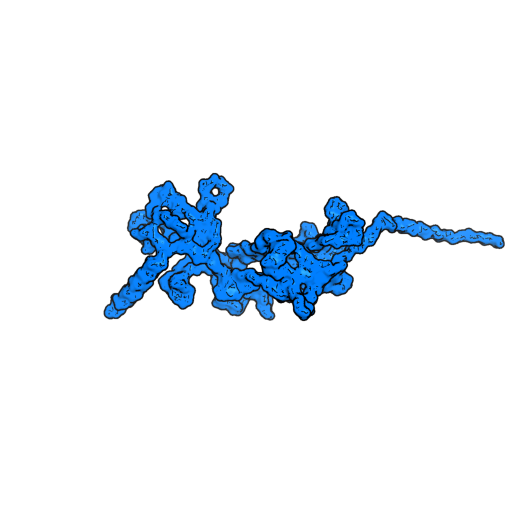 THR A O 1
ATOM 1824 N N . LEU A 1 243 ? 6.699 -5.797 -12.450 1.00 81.31 243 LEU A N 1
ATOM 1825 C CA . LEU A 1 243 ? 6.144 -5.130 -13.612 1.00 81.31 243 LEU A CA 1
ATOM 1826 C C . LEU A 1 243 ? 6.891 -3.821 -13.835 1.00 81.31 243 LEU A C 1
ATOM 1828 O O . LEU A 1 243 ? 7.170 -3.086 -12.891 1.00 81.31 243 LEU A O 1
ATOM 1832 N N . ALA A 1 244 ? 7.214 -3.534 -15.089 1.00 83.81 244 ALA A N 1
ATOM 1833 C CA . ALA A 1 244 ? 7.750 -2.247 -15.479 1.00 83.81 244 ALA A CA 1
ATOM 1834 C C . ALA A 1 244 ? 6.627 -1.339 -15.973 1.00 83.81 244 ALA A C 1
ATOM 1836 O O . ALA A 1 244 ? 5.790 -1.764 -16.778 1.00 83.81 244 ALA A O 1
ATOM 1837 N N . PHE A 1 245 ? 6.684 -0.072 -15.565 1.00 86.81 245 PHE A N 1
ATOM 1838 C CA . PHE A 1 245 ? 5.913 0.996 -16.193 1.00 86.81 245 PHE A CA 1
ATOM 1839 C C . PHE A 1 245 ? 6.165 0.972 -17.691 1.00 86.81 245 PHE A C 1
ATOM 1841 O O . PHE A 1 245 ? 7.318 0.910 -18.129 1.00 86.81 245 PHE A O 1
ATOM 1848 N N . SER A 1 246 ? 5.099 0.955 -18.474 1.00 88.25 246 SER A N 1
ATOM 1849 C CA . SER A 1 246 ? 5.196 0.786 -19.913 1.00 88.25 246 SER A CA 1
ATOM 1850 C C . SER A 1 246 ? 4.120 1.569 -20.634 1.00 88.25 246 SER A C 1
ATOM 1852 O O . SER A 1 246 ? 3.080 1.883 -20.063 1.00 88.25 246 SER A O 1
ATOM 1854 N N . ASP A 1 247 ? 4.334 1.829 -21.921 1.00 91.12 247 ASP A N 1
ATOM 1855 C CA . ASP A 1 247 ? 3.331 2.504 -22.739 1.00 91.12 247 ASP A CA 1
ATOM 1856 C C . ASP A 1 247 ? 3.201 1.920 -24.151 1.00 91.12 247 ASP A C 1
ATOM 1858 O O . ASP A 1 247 ? 4.091 1.236 -24.663 1.00 91.12 247 ASP A O 1
ATOM 1862 N N . THR A 1 248 ? 2.060 2.186 -24.789 1.00 90.44 248 THR A N 1
ATOM 1863 C CA . THR A 1 248 ? 1.763 1.770 -26.174 1.00 90.44 248 THR A CA 1
ATOM 1864 C C . THR A 1 248 ? 1.814 2.903 -27.201 1.00 90.44 248 THR A C 1
ATOM 1866 O O . THR A 1 248 ? 1.635 2.649 -28.397 1.00 90.44 248 THR A O 1
ATOM 1869 N N . VAL A 1 249 ? 2.042 4.148 -26.779 1.00 91.00 249 VAL A N 1
ATOM 1870 C CA . VAL A 1 249 ? 1.767 5.340 -27.599 1.00 91.00 249 VAL A CA 1
ATOM 1871 C C . VAL A 1 249 ? 3.005 6.155 -27.951 1.00 91.00 249 VAL A C 1
ATOM 1873 O O . VAL A 1 249 ? 3.009 6.794 -29.003 1.00 91.00 249 VAL A O 1
ATOM 1876 N N . THR A 1 250 ? 4.080 6.098 -27.164 1.00 88.56 250 THR A N 1
ATOM 1877 C CA . THR A 1 250 ? 5.285 6.927 -27.320 1.00 88.56 250 THR A CA 1
ATOM 1878 C C . THR A 1 250 ? 5.885 6.797 -28.714 1.00 88.56 250 THR A C 1
ATOM 1880 O O . THR A 1 250 ? 6.078 7.793 -29.412 1.00 88.56 250 THR A O 1
ATOM 1883 N N . VAL A 1 251 ? 6.120 5.572 -29.193 1.00 85.50 251 VAL A N 1
ATOM 1884 C CA . VAL A 1 251 ? 6.692 5.381 -30.536 1.00 85.50 251 VAL A CA 1
ATOM 1885 C C . VAL A 1 251 ? 5.713 5.777 -31.642 1.00 85.50 251 VAL A C 1
ATOM 1887 O O . VAL A 1 251 ? 6.137 6.342 -32.652 1.00 85.50 251 VAL A O 1
ATOM 1890 N N . ALA A 1 252 ? 4.411 5.538 -31.467 1.00 87.31 252 ALA A N 1
ATOM 1891 C CA . ALA A 1 252 ? 3.406 5.968 -32.439 1.00 87.31 252 ALA A CA 1
ATOM 1892 C C . ALA A 1 252 ? 3.340 7.503 -32.542 1.00 87.31 252 ALA A C 1
ATOM 1894 O O . ALA A 1 252 ? 3.268 8.046 -33.648 1.00 87.31 252 ALA A O 1
ATOM 1895 N N . ALA A 1 253 ? 3.442 8.201 -31.410 1.00 88.88 253 ALA A N 1
ATOM 1896 C CA . ALA A 1 253 ? 3.491 9.655 -31.342 1.00 88.88 253 ALA A CA 1
ATOM 1897 C C . ALA A 1 253 ? 4.758 10.217 -32.010 1.00 88.88 253 ALA A C 1
ATOM 1899 O O . ALA A 1 253 ? 4.662 11.137 -32.824 1.00 88.88 253 ALA A O 1
ATOM 1900 N N . LEU A 1 254 ? 5.934 9.628 -31.753 1.00 86.75 254 LEU A N 1
ATOM 1901 C CA . LEU A 1 254 ? 7.187 10.009 -32.424 1.00 86.75 254 LEU A CA 1
ATOM 1902 C C . LEU A 1 254 ? 7.105 9.788 -33.946 1.00 86.75 254 LEU A C 1
ATOM 1904 O O . LEU A 1 254 ? 7.486 10.665 -34.726 1.00 86.75 254 LEU A O 1
ATOM 1908 N N . ALA A 1 255 ? 6.543 8.658 -34.386 1.00 86.38 255 ALA A N 1
ATOM 1909 C CA . ALA A 1 255 ? 6.331 8.375 -35.807 1.00 86.38 255 ALA A CA 1
ATOM 1910 C C . ALA A 1 255 ? 5.404 9.406 -36.471 1.00 86.38 255 ALA A C 1
ATOM 1912 O O . ALA A 1 255 ? 5.667 9.850 -37.592 1.00 86.38 255 ALA A O 1
ATOM 1913 N N . ALA A 1 256 ? 4.343 9.835 -35.778 1.00 89.44 256 ALA A N 1
ATOM 1914 C CA . ALA A 1 256 ? 3.419 10.857 -36.270 1.00 89.44 256 ALA A CA 1
ATOM 1915 C C . ALA A 1 256 ? 4.092 12.230 -36.466 1.00 89.44 256 ALA A C 1
ATOM 1917 O O . ALA A 1 256 ? 3.659 13.010 -37.316 1.00 89.44 256 ALA A O 1
ATOM 1918 N N . GLN A 1 257 ? 5.185 12.504 -35.747 1.00 88.25 257 GLN A N 1
ATOM 1919 C CA . GLN A 1 257 ? 6.021 13.699 -35.922 1.00 88.25 257 GLN A CA 1
ATOM 1920 C C . GLN A 1 257 ? 7.029 13.576 -37.082 1.00 88.25 257 GLN A C 1
ATOM 1922 O O . GLN A 1 257 ? 7.791 14.508 -37.344 1.00 88.25 257 GLN A O 1
ATOM 1927 N N . GLY A 1 258 ? 7.033 12.453 -37.808 1.00 84.00 258 GLY A N 1
ATOM 1928 C CA . GLY A 1 258 ? 7.935 12.208 -38.935 1.00 84.00 258 GLY A CA 1
ATOM 1929 C C . GLY A 1 258 ? 9.324 11.711 -38.528 1.00 84.00 258 GLY A C 1
ATOM 1930 O O . GLY A 1 258 ? 10.228 11.686 -39.366 1.00 84.00 258 GLY A O 1
ATOM 1931 N N . ILE A 1 259 ? 9.501 11.309 -37.266 1.00 82.31 259 ILE A N 1
ATOM 1932 C CA . ILE A 1 259 ? 10.736 10.686 -36.785 1.00 82.31 259 ILE A CA 1
ATOM 1933 C C . ILE A 1 259 ? 10.811 9.264 -37.368 1.00 82.31 259 ILE A C 1
ATOM 1935 O O . ILE A 1 259 ? 9.804 8.551 -37.355 1.00 82.31 259 ILE A O 1
ATOM 1939 N N . PRO A 1 260 ? 11.970 8.821 -37.895 1.00 74.75 260 PRO A N 1
ATOM 1940 C CA . PRO A 1 260 ? 12.103 7.534 -38.577 1.00 74.75 260 PRO A CA 1
ATOM 1941 C C . PRO A 1 260 ? 12.180 6.354 -37.588 1.00 74.75 260 PRO A C 1
ATOM 1943 O O . PRO A 1 260 ? 13.187 5.657 -37.511 1.00 74.75 260 PRO A O 1
ATOM 1946 N N . VAL A 1 261 ? 11.104 6.125 -36.835 1.00 77.25 261 VAL A N 1
ATOM 1947 C CA . VAL A 1 261 ? 10.908 4.970 -35.946 1.00 77.25 261 VAL A CA 1
ATOM 1948 C C . VAL A 1 261 ? 9.883 4.007 -36.548 1.00 77.25 261 VAL A C 1
ATOM 1950 O O . VAL A 1 261 ? 8.911 4.433 -37.172 1.00 77.25 261 VAL A O 1
ATOM 1953 N N . ASN A 1 262 ? 10.063 2.698 -36.360 1.00 74.94 262 ASN A N 1
ATOM 1954 C CA . ASN A 1 262 ? 9.025 1.729 -36.721 1.00 74.94 262 ASN A CA 1
ATOM 1955 C C . ASN A 1 262 ? 8.036 1.608 -35.571 1.00 74.94 262 ASN A C 1
ATOM 1957 O O . ASN A 1 262 ? 8.463 1.369 -34.451 1.00 74.94 262 ASN A O 1
ATOM 1961 N N . VAL A 1 263 ? 6.735 1.677 -35.842 1.00 77.38 263 VAL A N 1
ATOM 1962 C CA . VAL A 1 263 ? 5.694 1.462 -34.826 1.00 77.38 263 VAL A CA 1
ATOM 1963 C C . VAL A 1 263 ? 5.411 -0.033 -34.677 1.00 77.38 263 VAL A C 1
ATOM 1965 O O . VAL A 1 263 ? 5.056 -0.710 -35.641 1.00 77.38 263 VAL A O 1
ATOM 1968 N N . GLY A 1 264 ? 5.625 -0.553 -33.474 1.00 73.75 264 GLY A N 1
ATOM 1969 C CA . GLY A 1 264 ? 5.423 -1.943 -33.092 1.00 73.75 264 GLY A CA 1
ATOM 1970 C C . GLY A 1 264 ? 4.030 -2.169 -32.517 1.00 73.75 264 GLY A C 1
ATOM 1971 O O . GLY A 1 264 ? 3.240 -1.243 -32.374 1.00 73.75 264 GLY A O 1
ATOM 1972 N N . THR A 1 265 ? 3.726 -3.426 -32.197 1.00 79.12 265 THR A N 1
ATOM 1973 C CA . THR A 1 265 ? 2.429 -3.839 -31.626 1.00 79.12 265 THR A CA 1
ATOM 1974 C C . THR A 1 265 ? 2.502 -4.215 -30.148 1.00 79.12 265 THR A C 1
ATOM 1976 O O . THR A 1 265 ? 1.498 -4.635 -29.585 1.00 79.12 265 THR A O 1
ATOM 1979 N N . TYR A 1 266 ? 3.687 -4.140 -29.544 1.00 83.38 266 TYR A N 1
ATOM 1980 C CA . TYR A 1 266 ? 3.933 -4.477 -28.142 1.00 83.38 266 TYR A CA 1
ATOM 1981 C C . TYR A 1 266 ? 4.321 -3.195 -27.394 1.00 83.38 266 TYR A C 1
ATOM 1983 O O . TYR A 1 266 ? 4.851 -2.280 -28.032 1.00 83.38 266 TYR A O 1
ATOM 1991 N N . PRO A 1 267 ? 4.053 -3.117 -26.081 1.00 86.69 267 PRO A N 1
ATOM 1992 C CA . PRO A 1 267 ? 4.380 -1.948 -25.279 1.00 86.69 267 PRO A CA 1
ATOM 1993 C C . PRO A 1 267 ? 5.890 -1.754 -25.158 1.00 86.69 267 PRO A C 1
ATOM 1995 O O . PRO A 1 267 ? 6.671 -2.689 -25.353 1.00 86.69 267 PRO A O 1
ATOM 1998 N N . ILE A 1 268 ? 6.289 -0.537 -24.814 1.00 85.50 268 ILE A N 1
ATOM 1999 C CA . ILE A 1 268 ? 7.668 -0.176 -24.503 1.00 85.50 268 ILE A CA 1
ATOM 2000 C C . ILE A 1 268 ? 7.856 -0.245 -22.994 1.00 85.50 268 ILE A C 1
ATOM 2002 O O . ILE A 1 268 ? 7.154 0.454 -22.271 1.00 85.50 268 ILE A O 1
ATOM 2006 N N . LEU A 1 269 ? 8.817 -1.046 -22.539 1.00 85.44 269 LEU A N 1
ATOM 2007 C CA . LEU A 1 269 ? 9.221 -1.111 -21.136 1.00 85.44 269 LEU A CA 1
ATOM 2008 C C . LEU A 1 269 ? 9.973 0.168 -20.746 1.00 85.44 269 LEU A C 1
ATOM 2010 O O . LEU A 1 269 ? 10.876 0.591 -21.470 1.00 85.44 269 LEU A O 1
ATOM 2014 N N . GLY A 1 270 ? 9.622 0.757 -19.604 1.00 81.50 270 GLY A N 1
ATOM 2015 C CA . GLY A 1 270 ? 10.130 2.058 -19.149 1.00 81.50 270 GLY A CA 1
ATOM 2016 C C . GLY A 1 270 ? 9.496 3.256 -19.868 1.00 81.50 270 GLY A C 1
ATOM 2017 O O . GLY A 1 270 ? 9.977 4.380 -19.739 1.00 81.50 270 GLY A O 1
ATOM 2018 N N . GLY A 1 271 ? 8.451 3.022 -20.663 1.00 83.62 271 GLY A N 1
ATOM 2019 C CA . GLY A 1 271 ? 7.743 4.058 -21.402 1.00 83.62 271 GLY A CA 1
ATOM 2020 C C . GLY A 1 271 ? 6.843 4.913 -20.505 1.00 83.62 271 GLY A C 1
ATOM 2021 O O . GLY A 1 271 ? 6.118 4.383 -19.667 1.00 83.62 271 GLY A O 1
ATOM 2022 N N . THR A 1 272 ? 6.880 6.237 -20.679 1.00 83.81 272 THR A N 1
ATOM 2023 C CA . THR A 1 272 ? 6.106 7.195 -19.865 1.00 83.81 272 THR A CA 1
ATOM 2024 C C . THR A 1 272 ? 4.772 7.601 -20.490 1.00 83.81 272 THR A C 1
ATOM 2026 O O . THR A 1 272 ? 4.027 8.364 -19.882 1.00 83.81 272 THR A O 1
ATOM 2029 N N . GLY A 1 273 ? 4.486 7.151 -21.714 1.00 87.62 273 GLY A N 1
ATOM 2030 C CA . GLY A 1 273 ? 3.321 7.590 -22.481 1.00 87.62 273 GLY A CA 1
ATOM 2031 C C . GLY A 1 273 ? 3.416 9.031 -22.989 1.00 87.62 273 GLY A C 1
ATOM 2032 O O . GLY A 1 273 ? 4.421 9.731 -22.821 1.00 87.62 273 GLY A O 1
ATOM 2033 N N . VAL A 1 274 ? 2.345 9.460 -23.657 1.00 89.94 274 VAL A N 1
ATOM 2034 C CA . VAL A 1 274 ? 2.167 10.806 -24.219 1.00 89.94 274 VAL A CA 1
ATOM 2035 C C . VAL A 1 274 ? 0.713 11.205 -24.006 1.00 89.94 274 VAL A C 1
ATOM 2037 O O . VAL A 1 274 ? -0.163 10.402 -24.288 1.00 89.94 274 VAL A O 1
ATOM 2040 N N . ASP A 1 275 ? 0.467 12.431 -23.554 1.00 91.00 275 ASP A N 1
ATOM 2041 C CA . ASP A 1 275 ? -0.874 13.027 -23.507 1.00 91.00 275 ASP A CA 1
ATOM 2042 C C . ASP A 1 275 ? -1.333 13.353 -24.944 1.00 91.00 275 ASP A C 1
ATOM 2044 O O . ASP A 1 275 ? -0.830 14.294 -25.579 1.00 91.00 275 ASP A O 1
ATOM 2048 N N . LEU A 1 276 ? -2.201 12.511 -25.512 1.00 88.75 276 LEU A N 1
ATOM 2049 C CA . LEU A 1 276 ? -2.683 12.639 -26.890 1.00 88.75 276 LEU A CA 1
ATOM 2050 C C . LEU A 1 276 ? -3.973 13.456 -26.989 1.00 88.75 276 LEU A C 1
ATOM 2052 O O . LEU A 1 276 ? -4.255 13.985 -28.074 1.00 88.75 276 LEU A O 1
ATOM 2056 N N . ASP A 1 277 ? -4.760 13.549 -25.917 1.00 89.12 277 ASP A N 1
ATOM 2057 C CA . ASP A 1 277 ? -6.056 14.237 -25.911 1.00 89.12 277 ASP A CA 1
ATOM 2058 C C . ASP A 1 277 ? -6.035 15.626 -25.240 1.00 89.12 277 ASP A C 1
ATOM 2060 O O . ASP A 1 277 ? -6.961 16.426 -25.437 1.00 89.12 277 ASP A O 1
ATOM 2064 N N . GLY A 1 278 ? -4.919 15.974 -24.600 1.00 89.31 278 GLY A N 1
ATOM 2065 C CA . GLY A 1 278 ? -4.633 17.269 -23.998 1.00 89.31 278 GLY A CA 1
ATOM 2066 C C . GLY A 1 278 ? -5.267 17.465 -22.623 1.00 89.31 278 GLY A C 1
ATOM 2067 O O . GLY A 1 278 ? -5.493 18.623 -22.243 1.00 89.31 278 GLY A O 1
ATOM 2068 N N . ASP A 1 279 ? -5.615 16.389 -21.917 1.00 90.38 279 ASP A N 1
ATOM 2069 C CA . ASP A 1 279 ? -6.216 16.449 -20.583 1.00 90.38 279 ASP A CA 1
ATOM 2070 C C . ASP A 1 279 ? -5.187 16.584 -19.442 1.00 90.38 279 ASP A C 1
ATOM 2072 O O . ASP A 1 279 ? -5.557 16.943 -18.318 1.00 90.38 279 ASP A O 1
ATOM 2076 N N . GLY A 1 280 ? -3.897 16.433 -19.759 1.00 89.19 280 GLY A N 1
ATOM 2077 C CA . GLY A 1 280 ? -2.780 16.528 -18.825 1.00 89.19 280 GLY A CA 1
ATOM 2078 C C . GLY A 1 280 ? -2.283 15.187 -18.281 1.00 89.19 280 GLY A C 1
ATOM 2079 O O . GLY A 1 280 ? -1.294 15.202 -17.545 1.00 89.19 280 GLY A O 1
ATOM 2080 N N . GLU A 1 281 ? -2.904 14.063 -18.647 1.00 90.44 281 GLU A N 1
ATOM 2081 C CA . GLU A 1 281 ? -2.497 12.713 -18.254 1.00 90.44 281 GLU A CA 1
ATOM 2082 C C . GLU A 1 281 ? -1.889 11.935 -19.441 1.00 90.44 281 GLU A C 1
ATOM 2084 O O . GLU A 1 281 ? -2.350 12.039 -20.577 1.00 90.44 281 GLU A O 1
ATOM 2089 N N . PRO A 1 282 ? -0.826 11.137 -19.230 1.00 90.69 282 PRO A N 1
ATOM 2090 C CA . PRO A 1 282 ? -0.272 10.307 -20.297 1.00 90.69 282 PRO A CA 1
ATOM 2091 C C . PRO A 1 282 ? -1.208 9.162 -20.718 1.00 90.69 282 PRO A C 1
ATOM 2093 O O . PRO A 1 282 ? -1.642 8.353 -19.897 1.00 90.69 282 PRO A O 1
ATOM 2096 N N . ASP A 1 283 ? -1.430 9.012 -22.025 1.00 91.31 283 ASP A N 1
ATOM 2097 C CA . ASP A 1 283 ? -2.235 7.924 -22.576 1.00 91.31 283 ASP A CA 1
ATOM 2098 C C . ASP A 1 283 ? -1.474 6.600 -22.686 1.00 91.31 283 ASP A C 1
ATOM 2100 O O . ASP A 1 283 ? -0.258 6.543 -22.884 1.00 91.31 283 ASP A O 1
ATOM 2104 N N . GLY A 1 284 ? -2.233 5.500 -22.672 1.00 89.25 284 GLY A N 1
ATOM 2105 C CA . GLY A 1 284 ? -1.741 4.176 -23.058 1.00 89.25 284 GLY A CA 1
ATOM 2106 C C . GLY A 1 284 ? -0.671 3.591 -22.136 1.00 89.25 284 GLY A C 1
ATOM 2107 O O . GLY A 1 284 ? 0.030 2.674 -22.578 1.00 89.25 284 GLY A O 1
ATOM 2108 N N . VAL A 1 285 ? -0.559 4.114 -20.911 1.00 91.62 285 VAL A N 1
ATOM 2109 C CA . VAL A 1 285 ? 0.358 3.667 -19.855 1.00 91.62 285 VAL A CA 1
ATOM 2110 C C . VAL A 1 285 ? -0.260 2.526 -19.046 1.00 91.62 285 VAL A C 1
ATOM 2112 O O . VAL A 1 285 ? -1.449 2.549 -18.727 1.00 91.62 285 VAL A O 1
ATOM 2115 N N . PHE A 1 286 ? 0.542 1.508 -18.740 1.00 89.06 286 PHE A N 1
ATOM 2116 C CA . PHE A 1 286 ? 0.190 0.381 -17.874 1.00 89.06 286 PHE A CA 1
ATOM 2117 C C . PHE A 1 286 ? 1.450 -0.384 -17.444 1.00 89.06 286 PHE A C 1
ATOM 2119 O O . PHE A 1 286 ? 2.498 -0.282 -18.079 1.00 89.06 286 PHE A O 1
ATOM 2126 N N . ASP A 1 287 ? 1.330 -1.206 -16.406 1.00 87.19 287 ASP A N 1
ATOM 2127 C CA . ASP A 1 287 ? 2.433 -2.025 -15.903 1.00 87.19 287 ASP A CA 1
ATOM 2128 C C . ASP A 1 287 ? 2.456 -3.411 -16.571 1.00 87.19 287 ASP A C 1
ATOM 2130 O O . ASP A 1 287 ? 1.421 -4.070 -16.712 1.00 87.19 287 ASP A O 1
ATOM 2134 N N . THR A 1 288 ? 3.635 -3.872 -16.999 1.00 84.88 288 THR A N 1
ATOM 2135 C CA . THR A 1 288 ? 3.809 -5.172 -17.674 1.00 84.88 288 THR A CA 1
ATOM 2136 C C . THR A 1 288 ? 5.218 -5.743 -17.494 1.00 84.88 288 THR A C 1
ATOM 2138 O O . THR A 1 288 ? 6.185 -5.008 -17.307 1.00 84.88 288 THR A O 1
ATOM 2141 N N . ASP A 1 289 ? 5.348 -7.067 -17.566 1.00 81.56 289 ASP A N 1
ATOM 2142 C CA . ASP A 1 289 ? 6.615 -7.816 -17.564 1.00 81.56 289 ASP A CA 1
ATOM 2143 C C . ASP A 1 289 ? 7.083 -8.206 -18.983 1.00 81.56 289 ASP A C 1
ATOM 2145 O O . ASP A 1 289 ? 8.140 -8.814 -19.169 1.00 81.56 289 ASP A O 1
ATOM 2149 N N . TRP A 1 290 ? 6.311 -7.844 -20.010 1.00 78.69 290 TRP A N 1
ATOM 2150 C CA . TRP A 1 290 ? 6.628 -8.093 -21.414 1.00 78.69 290 TRP A CA 1
ATOM 2151 C C . TRP A 1 290 ? 6.512 -6.821 -22.241 1.00 78.69 290 TRP A C 1
ATOM 2153 O O . TRP A 1 290 ? 5.603 -6.012 -22.066 1.00 78.69 290 TRP A O 1
ATOM 2163 N N . GLY A 1 291 ? 7.412 -6.678 -23.207 1.00 80.50 291 GLY A N 1
ATOM 2164 C CA . GLY A 1 291 ? 7.425 -5.537 -24.101 1.00 80.50 291 GLY A CA 1
ATOM 2165 C C . GLY A 1 291 ? 8.725 -5.452 -24.875 1.00 80.50 291 GLY A C 1
ATOM 2166 O O . GLY A 1 291 ? 9.497 -6.411 -24.970 1.00 80.50 291 GLY A O 1
ATOM 2167 N N . TYR A 1 292 ? 8.953 -4.281 -25.437 1.00 76.88 292 TYR A N 1
ATOM 2168 C CA . TYR A 1 292 ? 10.177 -3.929 -26.117 1.00 76.88 292 TYR A CA 1
ATOM 2169 C C . TYR A 1 292 ? 10.950 -2.897 -25.317 1.00 76.88 292 TYR A C 1
ATOM 2171 O O . TYR A 1 292 ? 10.367 -2.007 -24.714 1.00 76.88 292 TYR A O 1
ATOM 2179 N N . TYR A 1 293 ? 12.273 -2.963 -25.372 1.00 78.00 293 TYR A N 1
ATOM 2180 C CA . TYR A 1 293 ? 13.096 -1.852 -24.921 1.00 78.00 293 TYR A CA 1
ATOM 2181 C C . TYR A 1 293 ? 13.332 -0.883 -26.084 1.00 78.00 293 TYR A C 1
ATOM 2183 O O . TYR A 1 293 ? 13.695 -1.307 -27.190 1.00 78.00 293 TYR A O 1
ATOM 2191 N N . PHE A 1 294 ? 13.091 0.402 -25.834 1.00 77.38 294 PHE A N 1
ATOM 2192 C CA . PHE A 1 294 ? 13.277 1.495 -26.781 1.00 77.38 294 PHE A CA 1
ATOM 2193 C C . PHE A 1 294 ? 13.963 2.659 -26.067 1.00 77.38 294 PHE A C 1
ATOM 2195 O O . PHE A 1 294 ? 13.369 3.287 -25.199 1.00 77.38 294 PHE A O 1
ATOM 2202 N N . ASP A 1 295 ? 15.203 2.942 -26.459 1.00 75.00 295 ASP A N 1
ATOM 2203 C CA . ASP A 1 295 ? 15.985 4.066 -25.948 1.00 75.00 295 ASP A CA 1
ATOM 2204 C C . ASP A 1 295 ? 16.306 5.029 -27.103 1.00 75.00 295 ASP A C 1
ATOM 2206 O O . ASP A 1 295 ? 17.230 4.779 -27.885 1.00 75.00 295 ASP A O 1
ATOM 2210 N N . PRO A 1 296 ? 15.504 6.095 -27.276 1.00 71.56 296 PRO A N 1
ATOM 2211 C CA . PRO A 1 296 ? 15.725 7.072 -28.332 1.00 71.56 296 PRO A CA 1
ATOM 2212 C C . PRO A 1 296 ? 16.849 8.069 -28.037 1.00 71.56 296 PRO A C 1
ATOM 2214 O O . PRO A 1 296 ? 17.199 8.839 -28.931 1.00 71.56 296 PRO A O 1
ATOM 2217 N N . VAL A 1 297 ? 17.339 8.114 -26.798 1.00 73.69 297 VAL A N 1
ATOM 2218 C CA . VAL A 1 297 ? 18.252 9.148 -26.293 1.00 73.69 297 VAL A CA 1
ATOM 2219 C C . VAL A 1 297 ? 19.675 8.614 -26.156 1.00 73.69 297 VAL A C 1
ATOM 2221 O O . VAL A 1 297 ? 20.627 9.370 -26.307 1.00 73.69 297 VAL A O 1
ATOM 2224 N N . GLY A 1 298 ? 19.833 7.318 -25.901 1.00 66.31 298 GLY A N 1
ATOM 2225 C CA . GLY A 1 298 ? 21.142 6.696 -25.834 1.00 66.31 298 GLY A CA 1
ATOM 2226 C C . GLY A 1 298 ? 22.004 7.217 -24.683 1.00 66.31 298 GLY A C 1
ATOM 2227 O O . GLY A 1 298 ? 21.551 7.872 -23.742 1.00 66.31 298 GLY A O 1
ATOM 2228 N N . ALA A 1 299 ? 23.300 6.916 -24.758 1.00 65.75 299 ALA A N 1
ATOM 2229 C CA . ALA A 1 299 ? 24.236 7.185 -23.665 1.00 65.75 299 ALA A CA 1
ATOM 2230 C C . ALA A 1 299 ? 24.652 8.662 -23.529 1.00 65.75 299 ALA A C 1
ATOM 2232 O O . ALA A 1 299 ? 25.145 9.061 -22.472 1.00 65.75 299 ALA A O 1
ATOM 2233 N N . ASP A 1 300 ? 24.515 9.469 -24.583 1.00 65.38 300 ASP A N 1
ATOM 2234 C CA . ASP A 1 300 ? 24.957 10.868 -24.596 1.00 65.38 300 ASP A CA 1
ATOM 2235 C C . ASP A 1 300 ? 23.857 11.859 -24.172 1.00 65.38 300 ASP A C 1
ATOM 2237 O O . ASP A 1 300 ? 24.120 13.058 -24.040 1.00 65.38 300 ASP A O 1
ATOM 2241 N N . GLY A 1 301 ? 22.646 11.361 -23.894 1.00 70.88 301 GLY A N 1
ATOM 2242 C CA . GLY A 1 301 ? 21.533 12.178 -23.425 1.00 70.88 301 GLY A CA 1
ATOM 2243 C C . GLY A 1 301 ? 20.842 12.973 -24.534 1.00 70.88 301 GLY A C 1
ATOM 2244 O O . GLY A 1 301 ? 20.030 13.851 -24.223 1.00 70.88 301 GLY A O 1
ATOM 2245 N N . ILE A 1 302 ? 21.154 12.720 -25.810 1.00 74.50 302 ILE A N 1
ATOM 2246 C CA . ILE A 1 302 ? 20.626 13.491 -26.933 1.00 74.50 302 ILE A CA 1
ATOM 2247 C C . ILE A 1 302 ? 19.808 12.567 -27.842 1.00 74.50 302 ILE A C 1
ATOM 2249 O O . ILE A 1 302 ? 20.299 11.541 -28.277 1.00 74.50 302 ILE A O 1
ATOM 2253 N N . PRO A 1 303 ? 18.553 12.917 -28.177 1.00 77.56 303 PRO A N 1
ATOM 2254 C CA . PRO A 1 303 ? 17.763 12.087 -29.073 1.00 77.56 303 PRO A CA 1
ATOM 2255 C C . PRO A 1 303 ? 18.415 11.862 -30.444 1.00 77.56 303 PRO A C 1
ATOM 2257 O O . PRO A 1 303 ? 18.804 12.835 -31.103 1.00 77.56 303 PRO A O 1
ATOM 2260 N N . PHE A 1 304 ? 18.392 10.620 -30.941 1.00 74.12 304 PHE A N 1
ATOM 2261 C CA . PHE A 1 304 ? 19.068 10.222 -32.188 1.00 74.12 304 PHE A CA 1
ATOM 2262 C C . PHE A 1 304 ? 18.634 11.022 -33.427 1.00 74.12 304 PHE A C 1
ATOM 2264 O O . PHE A 1 304 ? 19.364 11.139 -34.414 1.00 74.12 304 PHE A O 1
ATOM 2271 N N . TRP A 1 305 ? 17.417 11.579 -33.425 1.00 75.94 305 TRP A N 1
ATOM 2272 C CA . TRP A 1 305 ? 16.911 12.412 -34.523 1.00 75.94 305 TRP A CA 1
ATOM 2273 C C . TRP A 1 305 ? 17.471 13.841 -34.516 1.00 75.94 305 TRP A C 1
ATOM 2275 O O . TRP A 1 305 ? 17.348 14.545 -35.520 1.00 75.94 305 TRP A O 1
ATOM 2285 N N . LEU A 1 306 ? 18.085 14.279 -33.414 1.00 76.94 306 LEU A N 1
ATOM 2286 C CA . LEU A 1 306 ? 18.784 15.562 -33.300 1.00 76.94 306 LEU A CA 1
ATOM 2287 C C . LEU A 1 306 ? 20.267 15.460 -33.670 1.00 76.94 306 LEU A C 1
ATOM 2289 O O . LEU A 1 306 ? 20.871 16.487 -33.987 1.00 76.94 306 LEU A O 1
ATOM 2293 N N . GLN A 1 307 ? 20.827 14.247 -33.720 1.00 72.31 307 GLN A N 1
ATOM 2294 C CA . GLN A 1 307 ? 22.179 13.992 -34.220 1.00 72.31 307 GLN A CA 1
ATOM 2295 C C . GLN A 1 307 ? 22.219 12.973 -35.373 1.00 72.31 307 GLN A C 1
ATOM 2297 O O . GLN A 1 307 ? 22.776 11.884 -35.238 1.00 72.31 307 GLN A O 1
ATOM 2302 N N . PRO A 1 308 ? 21.692 13.306 -36.566 1.00 62.50 308 PRO A N 1
ATOM 2303 C CA . PRO A 1 308 ? 21.754 12.393 -37.702 1.00 62.50 308 PRO A CA 1
ATOM 2304 C C . PRO A 1 308 ? 23.210 12.025 -38.052 1.00 62.50 308 PRO A C 1
ATOM 2306 O O . PRO A 1 308 ? 23.967 12.866 -38.539 1.00 62.50 308 PRO A O 1
ATOM 2309 N N . GLY A 1 309 ? 23.590 10.763 -37.829 1.00 57.03 309 GLY A N 1
ATOM 2310 C CA . GLY A 1 309 ? 24.925 10.232 -38.132 1.00 57.03 309 GLY A CA 1
ATOM 2311 C C . GLY A 1 309 ? 25.958 10.309 -37.000 1.00 57.03 309 GLY A C 1
ATOM 2312 O O . GLY A 1 309 ? 27.122 9.997 -37.254 1.00 57.03 309 GLY A O 1
ATOM 2313 N N . ALA A 1 310 ? 25.566 10.717 -35.790 1.00 59.16 310 ALA A N 1
ATOM 2314 C CA . ALA A 1 310 ? 26.281 10.347 -34.572 1.00 59.16 310 ALA A CA 1
ATOM 2315 C C . ALA A 1 310 ? 25.539 9.147 -33.966 1.00 59.16 310 ALA A C 1
ATOM 2317 O O . ALA A 1 310 ? 24.343 9.230 -33.706 1.00 59.16 310 ALA A O 1
ATOM 2318 N N . ASP A 1 311 ? 26.220 8.008 -33.853 1.00 53.00 311 ASP A N 1
ATOM 2319 C CA . ASP A 1 311 ? 25.619 6.743 -33.422 1.00 53.00 311 ASP A CA 1
ATOM 2320 C C . ASP A 1 311 ? 25.416 6.751 -31.891 1.00 53.00 311 ASP A C 1
ATOM 2322 O O . ASP A 1 311 ? 26.245 6.221 -31.148 1.00 53.00 311 ASP A O 1
ATOM 2326 N N . ASP A 1 312 ? 24.349 7.388 -31.405 1.00 52.31 312 ASP A N 1
ATOM 2327 C CA . ASP A 1 312 ? 23.999 7.445 -29.974 1.00 52.31 312 ASP A CA 1
ATOM 2328 C C . ASP A 1 312 ? 23.110 6.275 -29.511 1.00 52.31 312 ASP A C 1
ATOM 2330 O O . ASP A 1 312 ? 23.180 5.888 -28.342 1.00 52.31 312 ASP A O 1
ATOM 2334 N N . SER A 1 313 ? 22.360 5.621 -30.412 1.00 51.72 313 SER A N 1
ATOM 2335 C CA . SER A 1 313 ? 21.651 4.371 -30.098 1.00 51.72 313 SER A CA 1
ATOM 2336 C C . SER A 1 313 ? 22.343 3.144 -30.716 1.00 51.72 313 SER A C 1
ATOM 2338 O O . SER A 1 313 ? 22.593 3.120 -31.927 1.00 51.72 313 SER A O 1
ATOM 2340 N N . PRO A 1 314 ? 22.582 2.060 -29.949 1.00 48.66 314 PRO A N 1
ATOM 2341 C CA . PRO A 1 314 ? 23.164 0.822 -30.475 1.00 48.66 314 PRO A CA 1
ATOM 2342 C C . PRO A 1 314 ? 22.345 0.151 -31.605 1.00 48.66 314 PRO A C 1
ATOM 2344 O O . PRO A 1 314 ? 22.805 -0.832 -32.186 1.00 48.66 314 PRO A O 1
ATOM 2347 N N . PHE A 1 315 ? 21.156 0.674 -31.953 1.00 50.41 315 PHE A N 1
ATOM 2348 C CA . PHE A 1 315 ? 20.198 0.049 -32.877 1.00 50.41 315 PHE A CA 1
ATOM 2349 C C . PHE A 1 315 ? 19.545 0.992 -33.898 1.00 50.41 315 PHE A C 1
ATOM 2351 O O . PHE A 1 315 ? 18.587 0.572 -34.561 1.00 50.41 315 PHE A O 1
ATOM 2358 N N . GLN A 1 316 ? 20.082 2.205 -34.100 1.00 44.78 316 GLN A N 1
ATOM 2359 C CA . GLN A 1 316 ? 19.560 3.221 -35.036 1.00 44.78 316 GLN A CA 1
ATOM 2360 C C . GLN A 1 316 ? 19.253 2.651 -36.440 1.00 44.78 316 GLN A C 1
ATOM 2362 O O . GLN A 1 316 ? 18.312 3.080 -37.104 1.00 44.78 316 GLN A O 1
ATOM 2367 N N . PHE A 1 317 ? 20.005 1.632 -36.876 1.00 40.78 317 PHE A N 1
ATOM 2368 C CA . PHE A 1 317 ? 19.888 1.011 -38.202 1.00 40.78 317 PHE A CA 1
ATOM 2369 C C . PHE A 1 317 ? 18.848 -0.106 -38.334 1.00 40.78 317 PHE A C 1
ATOM 2371 O O . PHE A 1 317 ? 18.554 -0.519 -39.456 1.00 40.78 317 PHE A O 1
ATOM 2378 N N . THR A 1 318 ? 18.298 -0.626 -37.236 1.00 44.78 318 THR A N 1
ATOM 2379 C CA . THR A 1 318 ? 17.353 -1.755 -37.319 1.00 44.78 318 THR A CA 1
ATOM 2380 C C . THR A 1 318 ? 15.902 -1.316 -37.235 1.00 44.78 318 THR A C 1
ATOM 2382 O O . THR A 1 318 ? 15.034 -2.035 -37.721 1.00 44.78 318 THR A O 1
ATOM 2385 N N . GLY A 1 319 ? 15.617 -0.167 -36.610 1.00 43.16 319 GLY A N 1
ATOM 2386 C CA . GLY A 1 319 ? 14.247 0.230 -36.280 1.00 43.16 319 GLY A CA 1
ATOM 2387 C C . GLY A 1 319 ? 13.467 -0.877 -35.552 1.00 43.16 319 GLY A C 1
ATOM 2388 O O . GLY A 1 319 ? 12.241 -0.884 -35.571 1.00 43.16 319 GLY A O 1
ATOM 2389 N N . HIS A 1 320 ? 14.147 -1.859 -34.966 1.00 44.03 320 HIS A N 1
ATOM 2390 C CA . HIS A 1 320 ? 13.532 -3.005 -34.332 1.00 44.03 320 HIS A CA 1
ATOM 2391 C C . HIS A 1 320 ? 14.008 -3.035 -32.893 1.00 44.03 320 HIS A C 1
ATOM 2393 O O . HIS A 1 320 ? 15.167 -3.297 -32.596 1.00 44.03 320 HIS A O 1
ATOM 2399 N N . TYR A 1 321 ? 13.051 -2.754 -32.024 1.00 52.62 321 TYR A N 1
ATOM 2400 C CA . TYR A 1 321 ? 12.798 -3.462 -30.785 1.00 52.62 321 TYR A CA 1
ATOM 2401 C C . TYR A 1 321 ? 13.689 -4.679 -30.542 1.00 52.62 321 TYR A C 1
ATOM 2403 O O . TYR A 1 321 ? 13.814 -5.562 -31.401 1.00 52.62 321 TYR A O 1
ATOM 2411 N N . PHE A 1 322 ? 14.201 -4.800 -29.323 1.00 53.19 322 PHE A N 1
ATOM 2412 C CA . PHE A 1 322 ? 14.734 -6.065 -28.852 1.00 53.19 322 PHE A CA 1
ATOM 2413 C C . PHE A 1 322 ? 13.632 -7.136 -28.857 1.00 53.19 322 PHE A C 1
ATOM 2415 O O . PHE A 1 322 ? 12.853 -7.287 -27.924 1.00 53.19 322 PHE A O 1
ATOM 2422 N N . THR A 1 323 ? 13.554 -7.893 -29.948 1.00 48.97 323 THR A N 1
ATOM 2423 C CA . THR A 1 323 ? 12.862 -9.182 -29.975 1.00 48.97 323 THR A CA 1
ATOM 2424 C C . THR A 1 323 ? 13.821 -10.246 -29.449 1.00 48.97 323 THR A C 1
ATOM 2426 O O . THR A 1 323 ? 15.039 -10.100 -29.582 1.00 48.97 323 THR A O 1
ATOM 2429 N N . TYR A 1 324 ? 13.295 -11.352 -28.916 1.00 49.06 324 TYR A N 1
ATOM 2430 C CA . TYR A 1 324 ? 14.093 -12.517 -28.505 1.00 49.06 324 TYR A CA 1
ATOM 2431 C C . TYR A 1 324 ? 15.197 -12.882 -29.522 1.00 49.06 324 TYR A C 1
ATOM 2433 O O . TYR A 1 324 ? 16.332 -13.151 -29.144 1.00 49.06 324 TYR A O 1
ATOM 2441 N N . ASN A 1 325 ? 14.888 -12.817 -30.823 1.00 45.00 325 ASN A N 1
ATOM 2442 C CA . ASN A 1 325 ? 15.831 -13.135 -31.897 1.00 45.00 325 ASN A CA 1
ATOM 2443 C C . ASN A 1 325 ? 16.956 -12.098 -32.056 1.00 45.00 325 ASN A C 1
ATOM 2445 O O . ASN A 1 325 ? 18.073 -12.473 -32.398 1.00 45.00 325 ASN A O 1
ATOM 2449 N N . GLY A 1 326 ? 16.680 -10.812 -31.813 1.00 55.72 326 GLY A N 1
ATOM 2450 C CA . GLY A 1 326 ? 17.690 -9.750 -31.856 1.00 55.72 326 GLY A CA 1
ATOM 2451 C C . GLY A 1 326 ? 18.689 -9.875 -30.707 1.00 55.72 326 GLY A C 1
ATOM 2452 O O . GLY A 1 326 ? 19.896 -9.845 -30.935 1.00 55.72 326 GLY A O 1
ATOM 2453 N N . LEU A 1 327 ? 18.194 -10.125 -29.492 1.00 61.09 327 LEU A N 1
ATOM 2454 C CA . LEU A 1 327 ? 19.038 -10.366 -28.318 1.00 61.09 327 LEU A CA 1
ATOM 2455 C C . LEU A 1 327 ? 19.855 -11.659 -28.446 1.00 61.09 327 LEU A C 1
ATOM 2457 O O . LEU A 1 327 ? 21.052 -11.662 -28.162 1.00 61.09 327 LEU A O 1
ATOM 2461 N N . ALA A 1 328 ? 19.255 -12.730 -28.973 1.00 55.00 328 ALA A N 1
ATOM 2462 C CA . ALA A 1 328 ? 19.971 -13.967 -29.279 1.00 55.00 328 ALA A CA 1
ATOM 2463 C C . ALA A 1 328 ? 21.059 -13.771 -30.350 1.00 55.00 328 ALA A C 1
ATOM 2465 O O . ALA A 1 328 ? 22.148 -14.328 -30.222 1.00 55.00 328 ALA A O 1
ATOM 2466 N N . ALA A 1 329 ? 20.801 -12.956 -31.378 1.00 54.12 329 ALA A N 1
ATOM 2467 C CA . ALA A 1 329 ? 21.792 -12.630 -32.400 1.00 54.12 329 ALA A CA 1
ATOM 2468 C C . ALA A 1 329 ? 22.941 -11.775 -31.843 1.00 54.12 329 ALA A C 1
ATOM 2470 O O . ALA A 1 329 ? 24.096 -12.066 -32.140 1.00 54.12 329 ALA A O 1
ATOM 2471 N N . ILE A 1 330 ? 22.658 -10.774 -31.003 1.00 60.34 330 ILE A N 1
ATOM 2472 C CA . ILE A 1 330 ? 23.688 -9.956 -30.339 1.00 60.34 330 ILE A CA 1
ATOM 2473 C C . ILE A 1 330 ? 24.525 -10.812 -29.392 1.00 60.34 330 ILE A C 1
ATOM 2475 O O . ILE A 1 330 ? 25.747 -10.733 -29.433 1.00 60.34 330 ILE A O 1
ATOM 2479 N N . SER A 1 331 ? 23.897 -11.677 -28.594 1.00 56.69 331 SER A N 1
ATOM 2480 C CA . SER A 1 331 ? 24.605 -12.623 -27.727 1.00 56.69 331 SER A CA 1
ATOM 2481 C C . SER A 1 331 ? 25.503 -13.567 -28.535 1.00 56.69 331 SER A C 1
ATOM 2483 O O . SER A 1 331 ? 26.666 -13.761 -28.180 1.00 56.69 331 SER A O 1
ATOM 2485 N N . ALA A 1 332 ? 25.019 -14.083 -29.670 1.00 54.41 332 ALA A N 1
ATOM 2486 C CA . ALA A 1 332 ? 25.816 -14.908 -30.574 1.00 54.41 332 ALA A CA 1
ATOM 2487 C C . ALA A 1 332 ? 26.978 -14.130 -31.219 1.00 54.41 332 ALA A C 1
ATOM 2489 O O . ALA A 1 332 ? 28.078 -14.667 -31.322 1.00 54.41 332 ALA A O 1
ATOM 2490 N N . ILE A 1 333 ? 26.765 -12.869 -31.612 1.00 56.19 333 ILE A N 1
ATOM 2491 C CA . ILE A 1 333 ? 27.809 -11.994 -32.169 1.00 56.19 333 ILE A CA 1
ATOM 2492 C C . ILE A 1 333 ? 28.848 -11.639 -31.105 1.00 56.19 333 ILE A C 1
ATOM 2494 O O . ILE A 1 333 ? 30.030 -11.722 -31.393 1.00 56.19 333 ILE A O 1
ATOM 2498 N N . MET A 1 334 ? 28.443 -11.290 -29.884 1.00 55.22 334 MET A N 1
ATOM 2499 C CA . MET A 1 334 ? 29.352 -10.984 -28.770 1.00 55.22 334 MET A CA 1
ATOM 2500 C C . MET A 1 334 ? 30.159 -12.215 -28.345 1.00 55.22 334 MET A C 1
ATOM 2502 O O . MET A 1 334 ? 31.341 -12.096 -28.043 1.00 55.22 334 MET A O 1
ATOM 2506 N N . THR A 1 335 ? 29.551 -13.405 -28.388 1.00 54.97 335 THR A N 1
ATOM 2507 C CA . THR A 1 335 ? 30.253 -14.679 -28.156 1.00 54.97 335 THR A CA 1
ATOM 2508 C C . THR A 1 335 ? 31.266 -14.953 -29.272 1.00 54.97 335 THR A C 1
ATOM 2510 O O . THR A 1 335 ? 32.418 -15.262 -28.992 1.00 54.97 335 THR A O 1
ATOM 2513 N N . ALA A 1 336 ? 30.874 -14.770 -30.537 1.00 47.53 336 ALA A N 1
ATOM 2514 C CA . ALA A 1 336 ? 31.761 -14.962 -31.685 1.00 47.53 336 ALA A CA 1
ATOM 2515 C C . ALA A 1 336 ? 32.878 -13.902 -31.772 1.00 47.53 336 ALA A C 1
ATOM 2517 O O . ALA A 1 336 ? 33.990 -14.215 -32.179 1.00 47.53 336 ALA A O 1
ATOM 2518 N N . ALA A 1 337 ? 32.601 -12.658 -31.378 1.00 48.19 337 ALA A N 1
ATOM 2519 C CA . ALA A 1 337 ? 33.577 -11.573 -31.325 1.00 48.19 337 ALA A CA 1
ATOM 2520 C C . ALA A 1 337 ? 34.516 -11.696 -30.116 1.00 48.19 337 ALA A C 1
ATOM 2522 O O . ALA A 1 337 ? 35.653 -11.244 -30.196 1.00 48.19 337 ALA A O 1
ATOM 2523 N N . GLY A 1 338 ? 34.066 -12.320 -29.021 1.00 42.75 338 GLY A N 1
ATOM 2524 C CA . GLY A 1 338 ? 34.922 -12.720 -27.903 1.00 42.75 338 GLY A CA 1
ATOM 2525 C C . GLY A 1 338 ? 35.943 -13.785 -28.311 1.00 42.75 338 GLY A C 1
ATOM 2526 O O . GLY A 1 338 ? 37.115 -13.642 -27.984 1.00 42.75 338 GLY A O 1
ATOM 2527 N N . ASP A 1 339 ? 35.529 -14.777 -29.107 1.00 43.69 339 ASP A N 1
ATOM 2528 C CA . ASP A 1 339 ? 36.437 -15.789 -29.674 1.00 43.69 339 ASP A CA 1
ATOM 2529 C C . ASP A 1 339 ? 37.443 -15.196 -30.692 1.00 43.69 339 ASP A C 1
ATOM 2531 O O . ASP A 1 339 ? 38.548 -15.716 -30.829 1.00 43.69 339 ASP A O 1
ATOM 2535 N N . ASP A 1 340 ? 37.101 -14.095 -31.377 1.00 44.28 340 ASP A N 1
ATOM 2536 C CA . ASP A 1 340 ? 37.996 -13.376 -32.309 1.00 44.28 340 ASP A CA 1
ATOM 2537 C C . ASP A 1 340 ? 38.854 -12.278 -31.627 1.00 44.28 340 ASP A C 1
ATOM 2539 O O . ASP A 1 340 ? 39.789 -11.752 -32.240 1.00 44.28 340 ASP A O 1
ATOM 2543 N N . ALA A 1 341 ? 38.567 -11.913 -30.369 1.00 38.00 341 ALA A N 1
ATOM 2544 C CA . ALA A 1 341 ? 39.354 -10.947 -29.588 1.00 38.00 341 ALA A CA 1
ATOM 2545 C C . ALA A 1 341 ? 40.598 -11.573 -28.924 1.00 38.00 341 ALA A C 1
ATOM 2547 O O . ALA A 1 341 ? 41.523 -10.843 -28.558 1.00 38.00 341 ALA A O 1
ATOM 2548 N N . ASP A 1 342 ? 40.647 -12.906 -28.846 1.00 37.81 342 ASP A N 1
ATOM 2549 C CA . ASP A 1 342 ? 41.741 -13.704 -28.276 1.00 37.81 342 ASP A CA 1
ATOM 2550 C C . ASP A 1 342 ? 42.630 -14.354 -29.358 1.00 37.81 342 ASP A C 1
ATOM 2552 O O . ASP A 1 342 ? 43.049 -15.504 -29.216 1.00 37.81 342 ASP A O 1
ATOM 2556 N N . GLY A 1 343 ? 42.905 -13.628 -30.451 1.00 40.66 343 GLY A N 1
ATOM 2557 C CA . GLY A 1 343 ? 43.762 -14.095 -31.555 1.00 40.66 343 GLY A CA 1
ATOM 2558 C C . GLY A 1 343 ? 45.023 -14.860 -31.141 1.00 40.66 343 GLY A C 1
ATOM 2559 O O . GLY A 1 343 ? 45.723 -14.421 -30.198 1.00 40.66 343 GLY A O 1
#

pLDDT: mean 79.8, std 17.68, range [28.14, 97.38]